Protein AF-A0AA42X9U7-F1 (afdb_monomer)

Nearest PDB structures (foldseek):
  5c6f-assembly1_B  TM=3.153E-01  e=3.288E+00  Helicobacter pylori J99
  7kal-assembly1_F  TM=3.214E-01  e=7.676E+00  Thermomyces lanuginosus

Solvent-accessible surface area (backbone atoms only — not comparable to full-atom values): 15283 Å² total; per-residue (Å²): 138,81,90,81,89,81,93,80,87,81,92,76,82,83,76,80,76,70,82,62,67,64,58,53,53,54,51,51,58,55,56,75,60,62,68,80,79,76,74,78,71,95,67,77,57,48,76,83,30,55,75,64,49,55,66,68,60,52,50,50,50,54,50,50,38,62,78,38,64,98,46,66,49,51,70,70,55,41,53,52,53,49,52,48,29,54,75,35,19,52,64,39,54,84,34,58,28,50,72,48,31,37,36,50,51,55,46,50,63,23,35,68,90,37,62,66,60,46,56,52,48,52,61,56,49,58,81,31,50,64,35,37,28,34,41,72,36,49,44,35,51,51,20,54,49,38,30,76,76,67,62,22,15,64,63,56,67,47,63,45,75,56,95,90,39,46,43,59,52,53,49,60,74,44,76,78,60,25,55,58,55,27,56,75,56,70,44,71,55,69,67,59,36,33,71,69,63,46,78,85,71,71,91,57,37,41,38,76,61,58,79,85,74,52,65,64,59,54,48,51,51,46,65,65,46,48,61,57,54,48,47,54,51,50,33,52,56,27,56,78,68,64,40,62,76,57,34,54,54,43,50,53,53,50,59,49,53,64,64,73,74,114

Sequence (262 aa):
MEDHNGVRTPCTMISLGRPFSRLASVLALLLAFAPFCMEASTFDIGLDGKSPYPEHSRDQILELQRNSDGRMLLRDELDAFKAVLVEQGWPTYRTSGPALIDAAAKLLERSGLDCEFQKYMLRVLDQQVGDDIRPAIYARLADRIHASHNSSQLYGTLQQRLDDVATVDPPVASLGSLLFFRDFYGLPSLEEDLASGGIDYEVTLSQPPATYTWPDIRTLLGELIQPDQSLRAALSAARSKGVSAKVELLKEEIAASDREGL

Secondary structure (DSSP, 8-state):
------------------THHHHHHHHHHHHTT---PPPPPS----S---SSPPHHHHHHHHHHHHHTTTSPPPHHHHHHHHHHHHHH-S--HHHH-HHHHHHHHHHHHH-TT-HHHHHHHHHHHHTTBTTTB-HHHHHHHHHHHHHHHHS-BSS---EEEETTEEEESSPBS-HHHHHHHHHHTTPPPHHHHHHTT-----S--B-PPP----HHHHHHHHHHHHHHHHHHHHHHHHHHTT-HHHHHHHHHHHHHHHHH--

Radius of gyration: 31.11 Å; Cα contacts (8 Å, |Δi|>4): 270; chains: 1; bounding box: 82×72×93 Å

Structure (mmCIF, N/CA/C/O backbone):
data_AF-A0AA42X9U7-F1
#
_entry.id   AF-A0AA42X9U7-F1
#
loop_
_atom_site.group_PDB
_atom_site.id
_atom_site.type_symbol
_atom_site.label_atom_id
_atom_site.label_alt_id
_atom_site.label_comp_id
_atom_site.label_asym_id
_atom_site.label_entity_id
_atom_site.label_seq_id
_atom_site.pdbx_PDB_ins_code
_atom_site.Cartn_x
_atom_site.Cartn_y
_atom_site.Cartn_z
_atom_site.occupancy
_atom_site.B_iso_or_equiv
_atom_site.auth_seq_id
_atom_site.auth_comp_id
_atom_site.auth_asym_id
_atom_site.auth_atom_id
_atom_site.pdbx_PDB_model_num
ATOM 1 N N . MET A 1 1 ? -61.504 51.893 -45.608 1.00 34.59 1 MET A N 1
ATOM 2 C CA . MET A 1 1 ? -62.486 50.793 -45.556 1.00 34.59 1 MET A CA 1
ATOM 3 C C . MET A 1 1 ? -61.836 49.704 -44.727 1.00 34.59 1 MET A C 1
ATOM 5 O O . MET A 1 1 ? -60.932 49.049 -45.220 1.00 34.59 1 MET A O 1
ATOM 9 N N . GLU A 1 2 ? -61.897 49.848 -43.407 1.00 34.25 2 GLU A N 1
ATOM 10 C CA . GLU A 1 2 ? -63.003 49.429 -42.515 1.00 34.25 2 GLU A CA 1
ATOM 11 C C . GLU A 1 2 ? -62.779 47.997 -42.008 1.00 34.25 2 GLU A C 1
ATOM 13 O O . GLU A 1 2 ? -62.924 47.027 -42.743 1.00 34.25 2 GLU A O 1
ATOM 18 N N . ASP A 1 3 ? -62.296 47.935 -40.764 1.00 37.16 3 ASP A N 1
ATOM 19 C CA . ASP A 1 3 ? -62.836 47.172 -39.630 1.00 37.16 3 ASP A CA 1
ATOM 20 C C . ASP A 1 3 ? -63.765 45.967 -39.892 1.00 37.16 3 ASP A C 1
ATOM 22 O O . ASP A 1 3 ? -64.842 46.116 -40.457 1.00 37.16 3 ASP A O 1
ATOM 26 N N . HIS A 1 4 ? -63.428 44.785 -39.347 1.00 34.66 4 HIS A N 1
ATOM 27 C CA . HIS A 1 4 ? -63.928 44.300 -38.040 1.00 34.66 4 HIS A CA 1
ATOM 28 C C . HIS A 1 4 ? -63.697 42.787 -37.799 1.00 34.66 4 HIS A C 1
ATOM 30 O O . HIS A 1 4 ? -63.941 41.946 -38.655 1.00 34.66 4 HIS A O 1
ATOM 36 N N . ASN A 1 5 ? -63.277 42.491 -36.561 1.00 38.41 5 ASN A N 1
ATOM 37 C CA . ASN A 1 5 ? -63.569 41.345 -35.682 1.00 38.41 5 ASN A CA 1
ATOM 38 C C . ASN A 1 5 ? -64.060 39.992 -36.241 1.00 38.41 5 ASN A C 1
ATOM 40 O O . ASN A 1 5 ? -65.141 39.875 -36.810 1.00 38.41 5 ASN A O 1
ATOM 44 N N . GLY A 1 6 ? -63.385 38.921 -35.802 1.00 32.03 6 GLY A N 1
ATOM 45 C CA . GLY A 1 6 ? -63.927 37.559 -35.819 1.00 32.03 6 GLY A CA 1
ATOM 46 C C . GLY A 1 6 ? -63.052 36.550 -35.072 1.00 32.03 6 GLY A C 1
ATOM 47 O O . GLY A 1 6 ? -62.198 35.903 -35.664 1.00 32.03 6 GLY A O 1
ATOM 48 N N . VAL A 1 7 ? -63.278 36.397 -33.765 1.00 39.12 7 VAL A N 1
ATOM 49 C CA . VAL A 1 7 ? -62.744 35.296 -32.946 1.00 39.12 7 VAL A CA 1
ATOM 50 C C . VAL A 1 7 ? -63.403 33.975 -33.358 1.00 39.12 7 VAL A C 1
ATOM 52 O O . VAL A 1 7 ? -64.630 33.896 -33.337 1.00 39.12 7 VAL A O 1
ATOM 55 N N . ARG A 1 8 ? -62.606 32.929 -33.633 1.00 32.81 8 ARG A N 1
ATOM 56 C CA . ARG A 1 8 ? -62.832 31.524 -33.215 1.00 32.81 8 ARG A CA 1
ATOM 57 C C . ARG A 1 8 ? -61.650 30.627 -33.614 1.00 32.81 8 ARG A C 1
ATOM 59 O O . ARG A 1 8 ? -61.159 30.668 -34.734 1.00 32.81 8 ARG A O 1
ATOM 66 N N . THR A 1 9 ? -61.213 29.838 -32.641 1.00 39.31 9 THR A N 1
ATOM 67 C CA . THR A 1 9 ? -60.151 28.821 -32.647 1.00 39.31 9 THR A CA 1
ATOM 68 C C . THR A 1 9 ? -60.355 27.708 -33.681 1.00 39.31 9 THR A C 1
ATOM 70 O O . THR A 1 9 ? -61.490 27.380 -34.031 1.00 39.31 9 THR A O 1
ATOM 73 N N . PRO A 1 10 ? -59.261 27.022 -34.056 1.00 36.94 10 PRO A N 1
ATOM 74 C CA . PRO A 1 10 ? -59.263 25.578 -33.832 1.00 36.94 10 PRO A CA 1
ATOM 75 C C . PRO A 1 10 ? -57.972 25.050 -33.188 1.00 36.94 10 PRO A C 1
ATOM 77 O O . PRO A 1 10 ? -56.892 25.619 -33.307 1.00 36.94 10 PRO A O 1
ATOM 80 N N . CYS A 1 11 ? -58.149 23.932 -32.485 1.00 29.78 11 CYS A N 1
ATOM 81 C CA . CYS A 1 11 ? -57.147 23.111 -31.823 1.00 29.78 11 CYS A CA 1
ATOM 82 C C . CYS A 1 11 ? -55.869 22.882 -32.639 1.00 29.78 11 CYS A C 1
ATOM 84 O O . CYS A 1 11 ? -55.921 22.344 -33.743 1.00 29.78 11 CYS A O 1
ATOM 86 N N . THR A 1 12 ? -54.722 23.089 -31.998 1.00 35.31 12 THR A N 1
ATOM 87 C CA . THR A 1 12 ? -53.492 22.364 -32.325 1.00 35.31 12 THR A CA 1
ATOM 88 C C . THR A 1 12 ? -52.991 21.677 -31.066 1.00 35.31 12 THR A C 1
ATOM 90 O O . THR A 1 12 ? -52.765 22.297 -30.029 1.00 35.31 12 THR A O 1
ATOM 93 N N . MET A 1 13 ? -52.914 20.353 -31.169 1.00 28.34 13 MET A N 1
ATOM 94 C CA . MET A 1 13 ? -52.465 19.427 -30.141 1.00 28.34 13 MET A CA 1
ATOM 95 C C . MET A 1 13 ? -51.120 19.861 -29.558 1.00 28.34 13 MET A C 1
ATOM 97 O O . MET A 1 13 ? -50.137 20.017 -30.282 1.00 28.34 13 MET A O 1
ATOM 101 N N . ILE A 1 14 ? -51.061 19.961 -28.232 1.00 34.25 14 ILE A N 1
ATOM 102 C CA . ILE A 1 14 ? -49.805 19.885 -27.492 1.00 34.25 14 ILE A CA 1
ATOM 103 C C . ILE A 1 14 ? -49.282 18.460 -27.694 1.00 34.25 14 ILE A C 1
ATOM 105 O O . ILE A 1 14 ? -49.744 17.509 -27.066 1.00 34.25 14 ILE A O 1
ATOM 109 N N . SER A 1 15 ? -48.347 18.304 -28.629 1.00 33.00 15 SER A N 1
ATOM 110 C CA . SER A 1 15 ? -47.529 17.102 -28.737 1.00 33.00 15 SER A CA 1
ATOM 111 C C . SER A 1 15 ? -46.683 17.007 -27.471 1.00 33.00 15 SER A C 1
ATOM 113 O O . SER A 1 15 ? -45.714 17.752 -27.313 1.00 33.00 15 SER A O 1
ATOM 115 N N . LEU A 1 16 ? -47.047 16.092 -26.567 1.00 36.19 16 LEU A N 1
ATOM 116 C CA . LEU A 1 16 ? -46.170 15.630 -25.495 1.00 36.19 16 LEU A CA 1
ATOM 117 C C . LEU A 1 16 ? -44.922 14.993 -26.124 1.00 36.19 16 LEU A C 1
ATOM 119 O O . LEU A 1 16 ? -44.871 13.793 -26.398 1.00 36.19 16 LEU A O 1
ATOM 123 N N . GLY A 1 17 ? -43.900 15.818 -26.353 1.00 32.06 17 GLY A N 1
ATOM 124 C CA . GLY A 1 17 ? -42.538 15.371 -26.598 1.00 32.06 17 GLY A CA 1
ATOM 125 C C . GLY A 1 17 ? -42.047 14.626 -25.364 1.00 32.06 17 GLY A C 1
ATOM 126 O O . GLY A 1 17 ? -41.737 15.227 -24.339 1.00 32.06 17 GLY A O 1
ATOM 127 N N . ARG A 1 18 ? -42.044 13.296 -25.455 1.00 41.06 18 ARG A N 1
ATOM 128 C CA . ARG A 1 18 ? -41.573 12.368 -24.426 1.00 41.06 18 ARG A CA 1
ATOM 129 C C . ARG A 1 18 ? -40.184 12.782 -23.896 1.00 41.06 18 ARG A C 1
ATOM 131 O O . ARG A 1 18 ? -39.252 12.848 -24.695 1.00 41.06 18 ARG A O 1
ATOM 138 N N . PRO A 1 19 ? -39.975 12.909 -22.571 1.00 40.91 19 PRO A N 1
ATOM 139 C CA . PRO A 1 19 ? -38.651 13.108 -21.964 1.00 40.91 19 PRO A CA 1
ATOM 140 C C . PRO A 1 19 ? -37.796 11.821 -21.934 1.00 40.91 19 PRO A C 1
ATOM 142 O O . PRO A 1 19 ? -36.825 11.720 -21.189 1.00 40.91 19 PRO A O 1
ATOM 145 N N . PHE A 1 20 ? -38.141 10.814 -22.741 1.00 42.31 20 PHE A N 1
ATOM 146 C CA . PHE A 1 20 ? -37.560 9.470 -22.670 1.00 42.31 20 PHE A CA 1
ATOM 147 C C . PHE A 1 20 ? -36.267 9.289 -23.483 1.00 42.31 20 PHE A C 1
ATOM 149 O O . PHE A 1 20 ? -35.629 8.248 -23.363 1.00 42.31 20 PHE A O 1
ATOM 156 N N . SER A 1 21 ? -35.834 10.279 -24.274 1.00 45.38 21 SER A N 1
ATOM 157 C CA . SER A 1 21 ? -34.603 10.145 -25.074 1.00 45.38 21 SER A CA 1
ATOM 158 C C . SER A 1 21 ? -33.315 10.420 -24.292 1.00 45.38 21 SER A C 1
ATOM 160 O O . SER A 1 21 ? -32.268 9.902 -24.666 1.00 45.38 21 SER A O 1
ATOM 162 N N . ARG A 1 22 ? -33.362 11.170 -23.180 1.00 41.75 22 ARG A N 1
ATOM 163 C CA . ARG A 1 22 ? -32.157 11.453 -22.374 1.00 41.75 22 ARG A CA 1
ATOM 164 C C . ARG A 1 22 ? -31.795 10.326 -21.404 1.00 41.75 22 ARG A C 1
ATOM 166 O O . ARG A 1 22 ? -30.616 10.083 -21.184 1.00 41.75 22 ARG A O 1
ATOM 173 N N . LEU A 1 23 ? -32.783 9.588 -20.893 1.00 40.53 23 LEU A N 1
ATOM 174 C CA . LEU A 1 23 ? -32.546 8.415 -20.038 1.00 40.53 23 LEU A CA 1
ATOM 175 C C . LEU A 1 23 ? -31.969 7.229 -20.824 1.00 40.53 23 LEU A C 1
ATOM 177 O O . LEU A 1 23 ? -31.096 6.532 -20.316 1.00 40.53 23 LEU A O 1
ATOM 181 N N . ALA A 1 24 ? -32.382 7.047 -22.082 1.00 39.47 24 ALA A N 1
ATOM 182 C CA . ALA A 1 24 ? -31.838 5.997 -22.942 1.00 39.47 24 ALA A CA 1
ATOM 183 C C . ALA A 1 24 ? -30.363 6.244 -23.318 1.00 39.47 24 ALA A C 1
ATOM 185 O O . ALA A 1 24 ? -29.590 5.293 -23.374 1.00 39.47 24 ALA A O 1
ATOM 186 N N . SER A 1 25 ? -29.941 7.502 -23.505 1.00 40.06 25 SER A N 1
ATOM 187 C CA . SER A 1 25 ? -28.531 7.829 -23.775 1.00 40.06 25 SER A CA 1
ATOM 188 C C . SER A 1 25 ? -27.625 7.694 -22.548 1.00 40.06 25 SER A C 1
ATOM 190 O O . SER A 1 25 ? -26.480 7.286 -22.706 1.00 40.06 25 SER A O 1
ATOM 192 N N . VAL A 1 26 ? -28.116 7.972 -21.335 1.00 43.38 26 VAL A N 1
ATOM 193 C CA . VAL A 1 26 ? -27.331 7.749 -20.103 1.00 43.38 26 VAL A CA 1
ATOM 194 C C . VAL A 1 26 ? -27.207 6.254 -19.801 1.00 43.38 26 VAL A C 1
ATOM 196 O O . VAL A 1 26 ? -26.127 5.791 -19.447 1.00 43.38 26 VAL A O 1
ATOM 199 N N . LEU A 1 27 ? -28.269 5.472 -20.026 1.00 38.72 27 LEU A N 1
ATOM 200 C CA . LEU A 1 27 ? -28.221 4.019 -19.849 1.00 38.72 27 LEU A CA 1
ATOM 201 C C . LEU A 1 27 ? -27.352 3.330 -20.918 1.00 38.72 27 LEU A C 1
ATOM 203 O O . LEU A 1 27 ? -26.651 2.377 -20.605 1.00 38.72 27 LEU A O 1
ATOM 207 N N . ALA A 1 28 ? -27.330 3.835 -22.156 1.00 42.16 28 ALA A N 1
ATOM 208 C CA . ALA A 1 28 ? -26.442 3.331 -23.207 1.00 42.16 28 ALA A CA 1
ATOM 209 C C . ALA A 1 28 ? -24.964 3.704 -22.974 1.00 42.16 28 ALA A C 1
ATOM 211 O O . ALA A 1 28 ? -24.084 2.917 -23.313 1.00 42.16 28 ALA A O 1
ATOM 212 N N . LEU A 1 29 ? -24.679 4.853 -22.346 1.00 37.84 29 LEU A N 1
ATOM 213 C CA . LEU A 1 29 ? -23.319 5.212 -21.927 1.00 37.84 29 LEU A CA 1
ATOM 214 C C . LEU A 1 29 ? -22.858 4.388 -20.709 1.00 37.84 29 LEU A C 1
ATOM 216 O O . LEU A 1 29 ? -21.692 4.019 -20.631 1.00 37.84 29 LEU A O 1
ATOM 220 N N . LEU A 1 30 ? -23.779 4.022 -19.808 1.00 37.91 30 LEU A N 1
ATOM 221 C CA . LEU A 1 30 ? -23.518 3.094 -18.697 1.00 37.91 30 LEU A CA 1
ATOM 222 C C . LEU A 1 30 ? -23.359 1.633 -19.155 1.00 37.91 30 LEU A C 1
ATOM 224 O O . LEU A 1 30 ? -22.645 0.871 -18.515 1.00 37.91 30 LEU A O 1
ATOM 228 N N . LEU A 1 31 ? -23.967 1.242 -20.279 1.00 40.28 31 LEU A N 1
ATOM 229 C CA . LEU A 1 31 ? -23.839 -0.105 -20.856 1.00 40.28 31 LEU A CA 1
ATOM 230 C C . LEU A 1 31 ? -22.632 -0.268 -21.796 1.00 40.28 31 LEU A C 1
ATOM 232 O O . LEU A 1 31 ? -22.247 -1.397 -22.087 1.00 40.28 31 LEU A O 1
ATOM 236 N N . ALA A 1 32 ? -21.989 0.825 -22.222 1.00 39.59 32 ALA A N 1
ATOM 237 C CA . ALA A 1 32 ? -20.665 0.778 -22.854 1.00 39.59 32 ALA A CA 1
ATOM 238 C C . ALA A 1 32 ? -19.528 0.543 -21.833 1.00 39.59 32 ALA A C 1
ATOM 240 O O . ALA A 1 32 ? -18.406 0.230 -22.221 1.00 39.59 32 ALA A O 1
ATOM 241 N N . PHE A 1 33 ? -19.844 0.638 -20.536 1.00 44.31 33 PHE A N 1
ATOM 242 C CA . PHE A 1 33 ? -19.020 0.221 -19.401 1.00 44.31 33 PHE A CA 1
ATOM 243 C C . PHE A 1 33 ? -19.577 -1.057 -18.761 1.00 44.31 33 PHE A C 1
ATOM 245 O O . PHE A 1 33 ? -19.586 -1.196 -17.540 1.00 44.31 33 PHE A O 1
ATOM 252 N N . ALA A 1 34 ? -20.055 -2.010 -19.569 1.00 34.72 34 ALA A N 1
ATOM 253 C CA . ALA A 1 34 ? -20.202 -3.373 -19.077 1.00 34.72 34 ALA A CA 1
ATOM 254 C C . ALA A 1 34 ? -18.806 -3.836 -18.617 1.00 34.72 34 ALA A C 1
ATOM 256 O O . ALA A 1 34 ? -17.906 -3.949 -19.456 1.00 34.72 34 ALA A O 1
ATOM 257 N N . PRO A 1 35 ? -18.575 -4.039 -17.306 1.00 42.84 35 PRO A N 1
ATOM 258 C CA . PRO A 1 35 ? -17.306 -4.565 -16.860 1.00 42.84 35 PRO A CA 1
ATOM 259 C C . PRO A 1 35 ? -17.181 -5.953 -17.472 1.00 42.84 35 PRO A C 1
ATOM 261 O O . PRO A 1 35 ? -18.161 -6.700 -17.552 1.00 42.84 35 PRO A O 1
ATOM 264 N N . PHE A 1 36 ? -15.969 -6.277 -17.913 1.00 39.28 36 PHE A N 1
ATOM 265 C CA . PHE A 1 36 ? -15.522 -7.652 -18.064 1.00 39.28 36 PHE A CA 1
ATOM 266 C C . PHE A 1 36 ? -16.183 -8.500 -16.977 1.00 39.28 36 PHE A C 1
ATOM 268 O O . PHE A 1 36 ? -15.997 -8.239 -15.785 1.00 39.28 36 PHE A O 1
ATOM 275 N N . CYS A 1 37 ? -17.032 -9.439 -17.396 1.00 34.72 37 CYS A N 1
ATOM 276 C CA . CYS A 1 37 ? -17.677 -10.365 -16.489 1.00 34.72 37 CYS A CA 1
ATOM 277 C C . CYS A 1 37 ? -16.594 -11.000 -15.617 1.00 34.72 37 CYS A C 1
ATOM 279 O O . CYS A 1 37 ? -15.632 -11.571 -16.128 1.00 34.72 37 CYS A O 1
ATOM 281 N N . MET A 1 38 ? -16.761 -10.809 -14.310 1.00 40.09 38 MET A N 1
ATOM 282 C CA . MET A 1 38 ? -15.898 -11.295 -13.248 1.00 40.09 38 MET A CA 1
ATOM 283 C C . MET A 1 38 ? -15.555 -12.772 -13.461 1.00 40.09 38 MET A C 1
ATOM 285 O O . MET A 1 38 ? -16.427 -13.633 -13.352 1.00 40.09 38 MET A O 1
ATOM 289 N N . GLU A 1 39 ? -14.276 -13.073 -13.661 1.00 34.44 39 GLU A N 1
ATOM 290 C CA . GLU A 1 39 ? -13.714 -14.246 -13.003 1.00 34.44 39 GLU A CA 1
ATOM 291 C C . GLU A 1 39 ? -13.650 -13.895 -11.513 1.00 34.44 39 GLU A C 1
ATOM 293 O O . GLU A 1 39 ? -13.031 -12.904 -11.117 1.00 34.44 39 GLU A O 1
ATOM 298 N N . ALA A 1 40 ? -14.383 -14.645 -10.690 1.00 39.38 40 ALA A N 1
ATOM 299 C CA . ALA A 1 40 ? -14.231 -14.591 -9.243 1.00 39.38 40 ALA A CA 1
ATOM 300 C C . ALA A 1 40 ? -12.742 -14.786 -8.924 1.00 39.38 40 ALA A C 1
ATOM 302 O O . ALA A 1 40 ? -12.134 -15.733 -9.423 1.00 39.38 40 ALA A O 1
ATOM 303 N N . SER A 1 41 ? -12.137 -13.861 -8.174 1.00 46.66 41 SER A N 1
ATOM 304 C CA . SER A 1 41 ? -10.691 -13.860 -7.968 1.00 46.66 41 SER A CA 1
ATOM 305 C C . SER A 1 41 ? -10.235 -15.187 -7.371 1.00 46.66 41 SER A C 1
ATOM 307 O O . SER A 1 41 ? -10.689 -15.583 -6.303 1.00 46.66 41 SER A O 1
ATOM 309 N N . THR A 1 42 ? -9.282 -15.840 -8.027 1.00 60.00 42 THR A N 1
ATOM 310 C CA . THR A 1 42 ? -8.624 -17.077 -7.573 1.00 60.00 42 THR A CA 1
ATOM 311 C C . THR A 1 42 ? -7.835 -16.900 -6.266 1.00 60.00 42 THR A C 1
ATOM 313 O O . THR A 1 42 ? -7.267 -17.857 -5.749 1.00 60.00 42 THR A O 1
ATOM 316 N N . PHE A 1 43 ? -7.775 -15.674 -5.741 1.00 62.38 43 PHE A N 1
ATOM 317 C CA . PHE A 1 43 ? -7.055 -15.285 -4.540 1.00 62.38 43 PHE A CA 1
ATOM 318 C C . PHE A 1 43 ? -8.055 -14.875 -3.448 1.00 62.38 43 PHE A C 1
ATOM 320 O O . PHE A 1 43 ? -8.904 -14.010 -3.676 1.00 62.38 43 PHE A O 1
ATOM 327 N N . ASP A 1 44 ? -7.933 -15.501 -2.278 1.00 77.00 44 ASP A N 1
ATOM 328 C CA . ASP A 1 44 ? -8.617 -15.147 -1.028 1.00 77.00 44 ASP A CA 1
ATOM 329 C C . ASP A 1 44 ? -7.546 -14.728 -0.011 1.00 77.00 44 ASP A C 1
ATOM 331 O O . ASP A 1 44 ? -7.152 -15.488 0.870 1.00 77.00 44 ASP A O 1
ATOM 335 N N . ILE A 1 45 ? -6.947 -13.558 -0.246 1.00 77.81 45 ILE A N 1
ATOM 336 C CA . ILE A 1 45 ? -5.888 -12.987 0.593 1.00 77.81 45 ILE A CA 1
ATOM 337 C C . ILE A 1 45 ? -6.470 -11.725 1.226 1.00 77.81 45 ILE A C 1
ATOM 339 O O . ILE A 1 45 ? -6.570 -10.680 0.583 1.00 77.81 45 ILE A O 1
ATOM 343 N N . GLY A 1 46 ? -6.887 -11.844 2.483 1.00 75.12 46 GLY A N 1
ATOM 344 C CA . GLY A 1 46 ? -7.442 -10.741 3.262 1.00 75.12 46 GLY A CA 1
ATOM 345 C C . GLY A 1 46 ? -6.398 -9.954 4.059 1.00 75.12 46 GLY A C 1
ATOM 346 O O . GLY A 1 46 ? -5.207 -10.276 4.089 1.00 75.12 46 GLY A O 1
ATOM 347 N N . LEU A 1 47 ? -6.887 -8.927 4.753 1.00 72.31 47 LEU A N 1
ATOM 348 C CA . LEU A 1 47 ? -6.151 -8.165 5.771 1.00 72.31 47 LEU A CA 1
ATOM 349 C C . LEU A 1 47 ? -6.243 -8.822 7.165 1.00 72.31 47 LEU A C 1
ATOM 351 O O . LEU A 1 47 ? -5.510 -8.457 8.082 1.00 72.31 47 LEU A O 1
ATOM 355 N N . ASP A 1 48 ? -7.106 -9.834 7.305 1.00 61.72 48 ASP A N 1
ATOM 356 C CA . ASP A 1 48 ? -7.481 -10.500 8.562 1.00 61.72 48 ASP A CA 1
ATOM 357 C C . ASP A 1 48 ? -6.508 -11.623 8.959 1.00 61.72 48 ASP A C 1
ATOM 359 O O . ASP A 1 48 ? -6.892 -12.688 9.451 1.00 61.72 48 ASP A O 1
ATOM 363 N N . GLY A 1 49 ? -5.222 -11.392 8.712 1.00 61.06 49 GLY A N 1
ATOM 364 C CA . GLY A 1 49 ? -4.152 -12.328 9.016 1.00 61.06 49 GLY A CA 1
ATOM 365 C C . GLY A 1 49 ? -4.068 -12.722 10.489 1.00 61.06 49 GLY A C 1
ATOM 366 O O . GLY A 1 49 ? -4.462 -11.970 11.385 1.00 61.06 49 GLY A O 1
ATOM 367 N N . LYS A 1 50 ? -3.492 -13.899 10.773 1.00 62.44 50 LYS A N 1
ATOM 368 C CA . LYS A 1 50 ? -3.215 -14.324 12.155 1.00 62.44 50 LYS A CA 1
ATOM 369 C C . LYS A 1 50 ? -2.379 -13.252 12.869 1.00 62.44 50 LYS A C 1
ATOM 371 O O . LYS A 1 50 ? -1.355 -12.798 12.362 1.00 62.44 50 LYS A O 1
ATOM 376 N N . SER A 1 51 ? -2.813 -12.867 14.070 1.00 68.25 51 SER A N 1
ATOM 377 C CA . SER A 1 51 ? -2.102 -11.927 14.941 1.00 68.25 51 SER A CA 1
ATOM 378 C C . SER A 1 51 ? -1.629 -12.651 16.208 1.00 68.25 51 SER A C 1
ATOM 380 O O . SER A 1 51 ? -2.477 -13.138 16.961 1.00 68.25 51 SER A O 1
ATOM 382 N N . PRO A 1 52 ? -0.320 -12.677 16.514 1.00 77.94 52 PRO A N 1
ATOM 383 C CA . PRO A 1 52 ? 0.782 -12.111 15.730 1.00 77.94 52 PRO A CA 1
ATOM 384 C C . PRO A 1 52 ? 1.072 -12.920 14.456 1.00 77.94 52 PRO A C 1
ATOM 386 O O . PRO A 1 52 ? 0.748 -14.107 14.380 1.00 77.94 52 PRO A O 1
ATOM 389 N N . TYR A 1 53 ? 1.717 -12.277 13.482 1.00 83.88 53 TYR A N 1
ATOM 390 C CA . TYR A 1 53 ? 2.191 -12.942 12.267 1.00 83.88 53 TYR A CA 1
ATOM 391 C C . TYR A 1 53 ? 3.200 -14.042 12.653 1.00 83.88 53 TYR A C 1
ATOM 393 O O . TYR A 1 53 ? 4.158 -13.730 13.371 1.00 83.88 53 TYR A O 1
ATOM 401 N N . PRO A 1 54 ? 3.026 -15.310 12.231 1.00 88.94 54 PRO A N 1
ATOM 402 C CA . PRO A 1 54 ? 3.912 -16.396 12.654 1.00 88.94 54 PRO A CA 1
ATOM 403 C C . PRO A 1 54 ? 5.382 -16.141 12.292 1.00 88.94 54 PRO A C 1
ATOM 405 O O . PRO A 1 54 ? 5.684 -15.731 11.170 1.00 88.94 54 PRO A O 1
ATOM 408 N N . GLU A 1 55 ? 6.303 -16.428 13.223 1.00 89.81 55 GLU A N 1
ATOM 409 C CA . GLU A 1 55 ? 7.747 -16.168 13.057 1.00 89.81 55 GLU A CA 1
ATOM 410 C C . GLU A 1 55 ? 8.311 -16.821 11.791 1.00 89.81 55 GLU A C 1
ATOM 412 O O . GLU A 1 55 ? 8.987 -16.164 11.007 1.00 89.81 55 GLU A O 1
ATOM 417 N N . HIS A 1 56 ? 7.939 -18.077 11.529 1.00 91.75 56 HIS A N 1
ATOM 418 C CA . HIS A 1 56 ? 8.382 -18.795 10.335 1.00 91.75 56 HIS A CA 1
ATOM 419 C C . HIS A 1 56 ? 7.964 -18.095 9.030 1.00 91.75 56 HIS A C 1
ATOM 421 O O . HIS A 1 56 ? 8.784 -17.916 8.134 1.00 91.75 56 HIS A O 1
ATOM 427 N N . SER A 1 57 ? 6.707 -17.649 8.935 1.00 92.69 57 SER A N 1
ATOM 428 C CA . SER A 1 57 ? 6.188 -16.944 7.756 1.00 92.69 57 SER A CA 1
ATOM 429 C C . SER A 1 57 ? 6.832 -15.566 7.583 1.00 92.69 57 SER A C 1
ATOM 431 O O . SER A 1 57 ? 7.119 -15.142 6.463 1.00 92.69 57 SER A O 1
ATOM 433 N N . ARG A 1 58 ? 7.096 -14.869 8.694 1.00 92.94 58 ARG A N 1
ATOM 434 C CA . ARG A 1 58 ? 7.834 -13.601 8.697 1.00 92.94 58 ARG A CA 1
ATOM 435 C C . ARG A 1 58 ? 9.251 -13.795 8.155 1.00 92.94 58 ARG A C 1
ATOM 437 O O . ARG A 1 58 ? 9.665 -13.048 7.270 1.00 92.94 58 ARG A O 1
ATOM 444 N N . ASP A 1 59 ? 9.977 -14.781 8.671 1.00 94.75 59 ASP A N 1
ATOM 445 C CA . ASP A 1 59 ? 11.351 -15.063 8.254 1.00 94.75 59 ASP A CA 1
ATOM 446 C C . ASP A 1 59 ? 11.408 -15.460 6.778 1.00 94.75 59 ASP A C 1
ATOM 448 O O . ASP A 1 59 ? 12.268 -14.966 6.050 1.00 94.75 59 ASP A O 1
ATOM 452 N N . GLN A 1 60 ? 10.430 -16.239 6.306 1.00 95.00 60 GLN A N 1
ATOM 453 C CA . GLN A 1 60 ? 10.307 -16.613 4.899 1.00 95.00 60 GLN A CA 1
ATOM 454 C C . GLN A 1 60 ? 10.164 -15.390 3.977 1.00 95.00 60 GLN A C 1
ATOM 456 O O . GLN A 1 60 ? 10.865 -15.306 2.970 1.00 95.00 60 GLN A O 1
ATOM 461 N N . ILE A 1 61 ? 9.309 -14.415 4.314 1.00 96.38 61 ILE A N 1
ATOM 462 C CA . ILE A 1 61 ? 9.172 -13.170 3.534 1.00 96.38 61 ILE A CA 1
ATOM 463 C C . ILE A 1 61 ? 10.483 -12.374 3.532 1.00 96.38 61 ILE A C 1
ATOM 465 O O . ILE A 1 61 ? 10.917 -11.890 2.485 1.00 96.38 61 ILE A O 1
ATOM 469 N N . LEU A 1 62 ? 11.1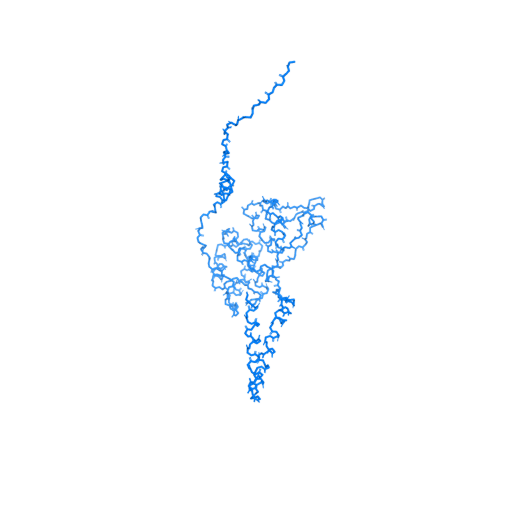21 -12.223 4.695 1.00 96.31 62 LEU A N 1
ATOM 470 C CA . LEU A 1 62 ? 12.347 -11.431 4.825 1.00 96.31 62 LEU A CA 1
ATOM 471 C C . LEU A 1 62 ? 13.527 -12.069 4.082 1.00 96.31 62 LEU A C 1
ATOM 473 O O . LEU A 1 62 ? 14.304 -11.367 3.430 1.00 96.31 62 LEU A O 1
ATOM 477 N N . GLU A 1 63 ? 13.658 -13.390 4.155 1.00 95.81 63 GLU A N 1
ATOM 478 C CA . GLU A 1 63 ? 14.662 -14.144 3.412 1.00 95.81 63 GLU A CA 1
ATOM 479 C C . GLU A 1 63 ? 14.409 -14.058 1.905 1.00 95.81 63 GLU A C 1
ATOM 481 O O . GLU A 1 63 ? 15.327 -13.743 1.143 1.00 95.81 63 GLU A O 1
ATOM 486 N N . LEU A 1 64 ? 13.158 -14.235 1.472 1.00 96.31 64 LEU A N 1
ATOM 487 C CA . LEU A 1 64 ? 12.787 -14.116 0.066 1.00 96.31 64 LEU A CA 1
ATOM 488 C C . LEU A 1 64 ? 13.100 -12.721 -0.485 1.00 96.31 64 LEU A C 1
ATOM 490 O O . LEU A 1 64 ? 13.655 -12.593 -1.578 1.00 96.31 64 LEU A O 1
ATOM 494 N N . GLN A 1 65 ? 12.799 -11.666 0.277 1.00 95.88 65 GLN A N 1
ATOM 495 C CA . GLN A 1 65 ? 13.088 -10.286 -0.117 1.00 95.88 65 GLN A CA 1
ATOM 496 C C . GLN A 1 65 ? 14.592 -10.050 -0.287 1.00 95.88 65 GLN A C 1
ATOM 498 O O . GLN A 1 65 ? 14.996 -9.391 -1.250 1.00 95.88 65 GLN A O 1
ATOM 503 N N . ARG A 1 66 ? 15.412 -10.606 0.615 1.00 95.38 66 ARG A N 1
ATOM 504 C CA . ARG A 1 66 ? 16.875 -10.502 0.573 1.00 95.38 66 ARG A CA 1
ATOM 505 C C . ARG A 1 66 ? 17.471 -11.268 -0.609 1.00 95.38 66 ARG A C 1
ATOM 507 O O . ARG A 1 66 ? 18.334 -10.741 -1.302 1.00 95.38 66 ARG A O 1
ATOM 514 N N . ASN A 1 67 ? 16.995 -12.485 -0.860 1.00 94.81 67 ASN A N 1
ATOM 515 C CA . ASN A 1 67 ? 17.531 -13.373 -1.898 1.00 94.81 67 ASN A CA 1
ATOM 516 C C . ASN A 1 67 ? 17.109 -12.965 -3.323 1.00 94.81 67 ASN A C 1
ATOM 518 O O . ASN A 1 67 ? 17.738 -13.361 -4.309 1.00 94.81 67 ASN A O 1
ATOM 522 N N . SER A 1 68 ? 16.051 -12.161 -3.437 1.00 92.75 68 SER A N 1
ATOM 523 C CA . SER A 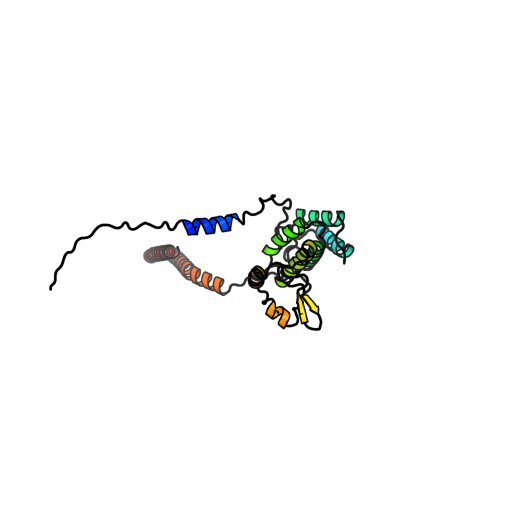1 68 ? 15.524 -11.640 -4.703 1.00 92.75 68 SER A CA 1
ATOM 524 C C . SER A 1 68 ? 15.853 -10.166 -4.951 1.00 92.75 68 SER A C 1
ATOM 526 O O . SER A 1 68 ? 15.231 -9.529 -5.803 1.00 92.75 68 SER A O 1
ATOM 528 N N . ASP A 1 69 ? 16.796 -9.584 -4.202 1.00 91.44 69 ASP A N 1
ATOM 529 C CA . ASP A 1 69 ? 17.072 -8.153 -4.298 1.00 91.44 69 ASP A CA 1
ATOM 530 C C . ASP A 1 69 ? 17.483 -7.714 -5.712 1.00 91.44 69 ASP A C 1
ATOM 532 O O . ASP A 1 69 ? 18.317 -8.337 -6.365 1.00 91.44 69 ASP A O 1
ATOM 536 N N . GLY A 1 70 ? 16.834 -6.656 -6.208 1.00 88.38 70 GLY A N 1
ATOM 537 C CA . GLY A 1 70 ? 17.103 -6.076 -7.527 1.00 88.38 70 GLY A CA 1
ATOM 538 C C . GLY A 1 70 ? 16.608 -6.870 -8.745 1.00 88.38 70 GLY A C 1
ATOM 539 O O . GLY A 1 70 ? 16.882 -6.452 -9.867 1.00 88.38 70 GLY A O 1
ATOM 540 N N . ARG A 1 71 ? 15.878 -7.980 -8.574 1.00 93.88 71 ARG A N 1
ATOM 541 C CA . ARG A 1 71 ? 15.360 -8.783 -9.697 1.00 93.88 71 ARG A CA 1
ATOM 542 C C . ARG A 1 71 ? 13.904 -9.196 -9.514 1.00 93.88 71 ARG A C 1
ATOM 544 O O . ARG A 1 71 ? 13.371 -9.168 -8.410 1.00 93.88 71 ARG A O 1
ATOM 551 N N . MET A 1 72 ? 13.270 -9.616 -10.606 1.00 94.81 72 MET A N 1
ATOM 552 C CA . MET A 1 72 ? 11.953 -10.255 -10.544 1.00 94.81 72 MET A CA 1
ATOM 553 C C . MET A 1 72 ? 12.035 -11.586 -9.785 1.00 94.81 72 MET A C 1
ATOM 555 O O . MET A 1 72 ? 13.074 -12.262 -9.797 1.00 94.81 72 MET A O 1
ATOM 559 N N . LEU A 1 73 ? 10.929 -11.958 -9.139 1.00 96.69 73 LEU A N 1
ATOM 560 C CA . LEU A 1 73 ? 10.804 -13.260 -8.490 1.00 96.69 73 LEU A CA 1
ATOM 561 C C . LEU A 1 73 ? 10.792 -14.370 -9.538 1.00 96.69 73 LEU A C 1
ATOM 563 O O . LEU A 1 73 ? 10.128 -14.258 -10.569 1.00 96.69 73 LEU A O 1
ATOM 567 N N . LEU A 1 74 ? 11.518 -15.450 -9.257 1.00 96.75 74 LEU A N 1
ATOM 568 C CA . LEU A 1 74 ? 11.393 -16.701 -9.997 1.00 96.75 74 LEU A CA 1
ATOM 569 C C . LEU A 1 74 ? 10.022 -17.328 -9.722 1.00 96.75 74 LEU A C 1
ATOM 571 O O . LEU A 1 74 ? 9.336 -16.959 -8.769 1.00 96.75 74 LEU A O 1
ATOM 575 N N . ARG A 1 75 ? 9.617 -18.302 -10.543 1.00 96.44 75 ARG A N 1
ATOM 576 C CA . ARG A 1 75 ? 8.296 -18.929 -10.405 1.00 96.44 75 ARG A CA 1
ATOM 577 C C . ARG A 1 75 ? 8.080 -19.530 -9.012 1.00 96.44 75 ARG A C 1
ATOM 579 O O . ARG A 1 75 ? 7.092 -19.197 -8.371 1.00 96.44 75 ARG A O 1
ATOM 586 N N . ASP A 1 76 ? 9.041 -20.313 -8.530 1.00 96.69 76 ASP A N 1
ATOM 587 C CA . ASP A 1 76 ? 8.961 -20.966 -7.217 1.00 96.69 76 ASP A CA 1
ATOM 588 C C . ASP A 1 76 ? 8.965 -19.949 -6.063 1.00 96.69 76 ASP A C 1
ATOM 590 O O . ASP A 1 76 ? 8.276 -20.125 -5.063 1.00 96.69 76 ASP A O 1
ATOM 594 N N . GLU A 1 77 ? 9.704 -18.847 -6.219 1.00 97.38 77 GLU A N 1
ATOM 595 C CA . GLU A 1 77 ? 9.751 -17.741 -5.255 1.00 97.38 77 GLU A CA 1
ATOM 596 C C . GLU A 1 77 ? 8.415 -16.994 -5.186 1.00 97.38 77 GLU A C 1
ATOM 598 O O . GLU A 1 77 ? 7.931 -16.669 -4.103 1.00 97.38 77 GLU A O 1
ATOM 603 N N . LEU A 1 78 ? 7.802 -16.744 -6.344 1.00 97.19 78 LEU A N 1
ATOM 604 C CA . LEU A 1 78 ? 6.487 -16.124 -6.444 1.00 97.19 78 LEU A CA 1
ATOM 605 C C . LEU A 1 78 ? 5.400 -17.024 -5.849 1.00 97.19 78 LEU A C 1
ATOM 607 O O . LEU A 1 78 ? 4.544 -16.543 -5.108 1.00 97.19 78 LEU A O 1
ATOM 611 N N . ASP A 1 79 ? 5.435 -18.320 -6.149 1.00 96.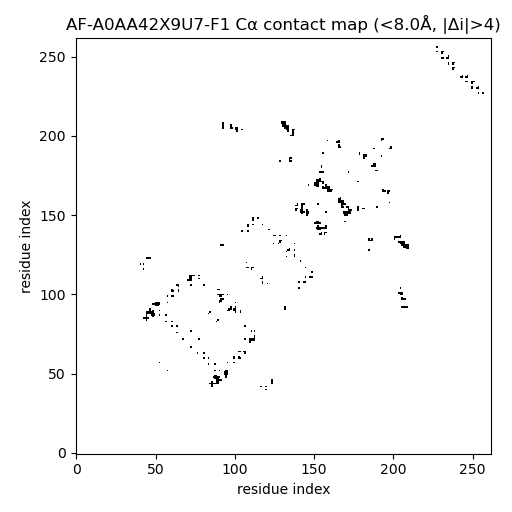06 79 ASP A N 1
ATOM 612 C CA . ASP A 1 79 ? 4.467 -19.278 -5.618 1.00 96.06 79 ASP A CA 1
ATOM 613 C C . ASP A 1 79 ? 4.631 -19.431 -4.092 1.00 96.06 79 ASP A C 1
ATOM 615 O O . ASP A 1 79 ? 3.634 -19.443 -3.367 1.00 96.06 79 ASP A O 1
ATOM 619 N N . ALA A 1 80 ? 5.868 -19.411 -3.577 1.00 96.12 80 ALA A N 1
ATOM 620 C CA . ALA A 1 80 ? 6.142 -19.354 -2.141 1.00 96.12 80 ALA A CA 1
ATOM 621 C C . ALA A 1 80 ? 5.611 -18.065 -1.489 1.00 96.12 80 ALA A C 1
ATOM 623 O O . ALA A 1 80 ? 4.983 -18.129 -0.432 1.00 96.12 80 ALA A O 1
ATOM 624 N N . PHE A 1 81 ? 5.813 -16.901 -2.116 1.00 97.25 81 PHE A N 1
ATOM 625 C CA . PHE A 1 81 ? 5.285 -15.631 -1.609 1.00 97.25 81 PHE A CA 1
ATOM 626 C C . PHE A 1 81 ? 3.754 -15.642 -1.526 1.00 97.25 81 PHE A C 1
ATOM 628 O O . PHE A 1 81 ? 3.185 -15.292 -0.492 1.00 97.25 81 PHE A O 1
ATOM 635 N N . LYS A 1 82 ? 3.082 -16.106 -2.586 1.00 95.75 82 LYS A N 1
ATOM 636 C CA . LYS A 1 82 ? 1.619 -16.244 -2.611 1.00 95.75 82 LYS A CA 1
ATOM 637 C C . LYS A 1 82 ? 1.118 -17.196 -1.536 1.00 95.75 82 LYS A C 1
ATOM 6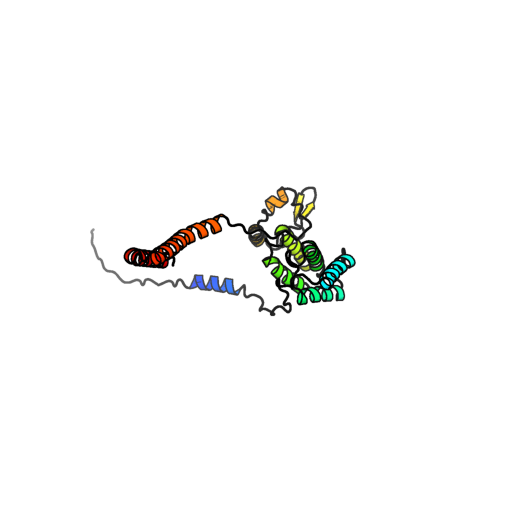39 O O . LYS A 1 82 ? 0.134 -16.878 -0.882 1.00 95.75 82 LYS A O 1
ATOM 644 N N . ALA A 1 83 ? 1.785 -18.334 -1.339 1.00 93.44 83 ALA A N 1
ATOM 645 C CA . ALA A 1 83 ? 1.391 -19.308 -0.326 1.00 93.44 83 ALA A CA 1
ATOM 646 C C . ALA A 1 83 ? 1.389 -18.696 1.083 1.00 93.44 83 ALA A C 1
ATOM 648 O O . ALA A 1 83 ? 0.429 -18.886 1.829 1.00 93.44 83 ALA A O 1
ATOM 649 N N . VAL A 1 84 ? 2.411 -17.896 1.416 1.00 93.75 84 VAL A N 1
ATOM 650 C CA . VAL A 1 84 ? 2.458 -17.179 2.699 1.00 93.75 84 VAL A CA 1
ATOM 651 C C . VAL A 1 84 ? 1.289 -16.203 2.829 1.00 93.75 84 VAL A C 1
ATOM 653 O O . VAL A 1 84 ? 0.628 -16.181 3.865 1.00 93.75 84 VAL A O 1
ATOM 656 N N . LEU A 1 85 ? 0.997 -15.426 1.784 1.00 93.50 85 LEU A N 1
ATOM 657 C CA . LEU A 1 85 ? -0.104 -14.462 1.813 1.00 93.50 85 LEU A CA 1
ATOM 658 C C . LEU A 1 85 ? -1.483 -15.129 1.879 1.00 93.50 85 LEU A C 1
ATOM 660 O O . LEU A 1 85 ? -2.361 -14.622 2.565 1.00 93.50 85 LEU A O 1
ATOM 664 N N . VAL A 1 86 ? -1.685 -16.268 1.217 1.00 90.94 86 VAL A N 1
ATOM 665 C CA . VAL A 1 86 ? -2.941 -17.033 1.311 1.00 90.94 86 VAL A CA 1
ATOM 666 C C . VAL A 1 86 ? -3.159 -17.557 2.728 1.00 90.94 86 VAL A C 1
ATOM 668 O O . VAL A 1 86 ? -4.282 -17.554 3.218 1.00 90.94 86 VAL A O 1
ATOM 671 N N . GLU A 1 87 ? -2.100 -17.992 3.413 1.00 88.88 87 GLU A N 1
ATOM 672 C CA . GLU A 1 87 ? -2.242 -18.528 4.768 1.00 88.88 87 GLU A CA 1
ATOM 673 C C . GLU A 1 87 ? -2.350 -17.435 5.843 1.00 88.88 87 GLU A C 1
ATOM 675 O O . GLU A 1 87 ? -3.066 -17.605 6.833 1.00 88.88 87 GLU A O 1
ATOM 680 N N . GLN A 1 88 ? -1.605 -16.338 5.683 1.00 89.81 88 GLN A N 1
ATOM 681 C CA . GLN A 1 88 ? -1.416 -15.332 6.732 1.00 89.81 88 GLN A CA 1
ATOM 682 C C . GLN A 1 88 ? -2.019 -13.968 6.411 1.00 89.81 88 GLN A C 1
ATOM 684 O O . GLN A 1 88 ? -1.974 -13.096 7.271 1.00 89.81 88 GLN A O 1
ATOM 689 N N . GLY A 1 89 ? -2.546 -13.750 5.209 1.00 91.31 89 GLY A N 1
ATOM 690 C CA . GLY A 1 89 ? -2.966 -12.431 4.752 1.00 91.31 89 GLY A CA 1
ATOM 691 C C . GLY A 1 89 ? -1.801 -11.464 4.519 1.00 91.31 89 GLY A C 1
ATOM 692 O O . GLY A 1 89 ? -0.615 -11.794 4.672 1.00 91.31 89 GLY A O 1
ATOM 693 N N . TRP A 1 90 ? -2.151 -10.238 4.131 1.00 92.88 90 TRP A N 1
ATOM 694 C CA . TRP A 1 90 ? -1.176 -9.160 3.989 1.00 92.88 90 TRP A CA 1
ATOM 695 C C . TRP A 1 90 ? -0.666 -8.683 5.363 1.00 92.88 90 TRP A C 1
ATOM 697 O 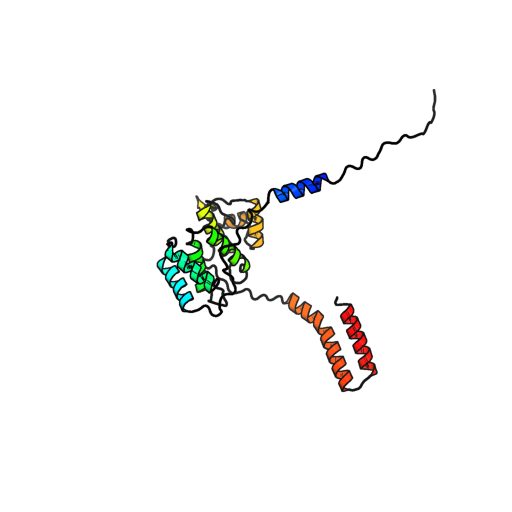O . TRP A 1 90 ? -1.467 -8.513 6.285 1.00 92.88 90 TRP A O 1
ATOM 707 N N . PRO A 1 91 ? 0.648 -8.438 5.532 1.00 92.88 91 PRO A N 1
ATOM 708 C CA . PRO A 1 91 ? 1.181 -7.883 6.771 1.00 92.88 91 PRO A CA 1
ATOM 709 C C . PRO A 1 91 ? 0.612 -6.491 7.079 1.00 92.88 91 PRO A C 1
ATOM 711 O O . PRO A 1 91 ? 0.630 -5.601 6.236 1.00 92.88 91 PRO A O 1
ATOM 714 N N . THR A 1 92 ? 0.186 -6.280 8.322 1.00 90.44 92 THR A N 1
ATOM 715 C CA . THR A 1 92 ? -0.263 -4.984 8.859 1.00 90.44 92 THR A CA 1
ATOM 716 C C . THR A 1 92 ? 0.699 -4.489 9.937 1.00 90.44 92 THR A C 1
ATOM 718 O O . THR A 1 92 ? 1.559 -5.234 10.443 1.00 90.44 92 THR A O 1
ATOM 721 N N . TYR A 1 93 ? 0.550 -3.226 10.335 1.00 88.56 93 TYR A N 1
ATOM 722 C CA . TYR A 1 93 ? 1.347 -2.634 11.403 1.00 88.56 93 TYR A CA 1
ATOM 723 C C . TYR A 1 93 ? 1.114 -3.391 12.714 1.00 88.56 93 TYR A C 1
ATOM 725 O O . TYR A 1 93 ? 2.059 -3.675 13.451 1.00 88.56 93 TYR A O 1
ATOM 733 N N . ARG A 1 94 ? -0.138 -3.798 12.968 1.00 84.75 94 ARG A N 1
ATOM 734 C CA . ARG A 1 94 ? -0.544 -4.538 14.170 1.00 84.75 94 ARG A CA 1
ATOM 735 C C . ARG A 1 94 ? -0.071 -5.993 14.180 1.00 84.75 94 ARG A C 1
ATOM 737 O O . ARG A 1 94 ? 0.299 -6.483 15.245 1.00 84.75 94 ARG A O 1
ATOM 744 N N . THR A 1 95 ? -0.097 -6.694 13.045 1.00 86.31 95 THR A N 1
ATOM 745 C CA . THR A 1 95 ? 0.246 -8.130 13.000 1.00 86.31 95 THR A CA 1
ATOM 746 C C . THR A 1 95 ? 1.749 -8.377 13.002 1.00 86.31 95 THR A C 1
ATOM 748 O O . THR A 1 95 ? 2.211 -9.351 13.596 1.00 86.31 95 THR A O 1
ATOM 751 N N . SER A 1 96 ? 2.508 -7.526 12.310 1.00 87.50 96 SER A N 1
ATOM 752 C CA . SER A 1 96 ? 3.893 -7.826 11.911 1.00 87.50 96 SER A CA 1
ATOM 753 C C . SER A 1 96 ? 4.861 -6.643 11.960 1.00 87.50 96 SER A C 1
ATOM 755 O O . SER A 1 96 ? 6.079 -6.849 11.906 1.00 87.50 96 SER A O 1
ATOM 757 N N . GLY A 1 97 ? 4.340 -5.421 12.081 1.00 90.50 97 GLY A N 1
ATOM 758 C CA . GLY A 1 97 ? 5.124 -4.192 12.094 1.00 90.50 97 GLY A CA 1
ATOM 759 C C . GLY A 1 97 ? 5.598 -3.730 10.706 1.00 90.50 97 GLY A C 1
ATOM 760 O O . GLY A 1 97 ? 5.500 -4.469 9.723 1.00 90.50 97 GLY A O 1
ATOM 761 N N . PRO A 1 98 ? 6.158 -2.508 10.628 1.00 93.19 98 PRO A N 1
ATOM 762 C CA . PRO A 1 98 ? 6.434 -1.809 9.368 1.00 93.19 98 PRO A CA 1
ATOM 763 C C . PRO A 1 98 ? 7.419 -2.550 8.455 1.00 93.19 98 PRO A C 1
ATOM 765 O O . PRO A 1 98 ? 7.210 -2.639 7.248 1.00 93.19 98 PRO A O 1
ATOM 768 N N . ALA A 1 99 ? 8.444 -3.183 9.035 1.00 93.88 99 ALA A N 1
ATOM 769 C CA . ALA A 1 99 ? 9.477 -3.880 8.270 1.00 93.88 99 ALA A CA 1
ATOM 770 C C . ALA A 1 99 ? 8.924 -5.005 7.377 1.00 93.88 99 ALA A C 1
ATOM 772 O O . ALA A 1 99 ? 9.454 -5.230 6.289 1.00 93.88 99 ALA A O 1
ATOM 773 N N . LEU A 1 100 ? 7.875 -5.713 7.820 1.00 94.88 100 LEU A N 1
ATOM 774 C CA . LEU A 1 100 ? 7.294 -6.794 7.022 1.00 94.88 100 LEU A CA 1
ATOM 775 C C . LEU A 1 100 ? 6.406 -6.254 5.896 1.00 94.88 100 LEU A C 1
ATOM 777 O O . LEU A 1 100 ? 6.428 -6.812 4.803 1.00 94.88 100 LEU A O 1
ATOM 781 N N . ILE A 1 101 ? 5.695 -5.147 6.137 1.00 95.19 101 ILE A N 1
ATOM 782 C CA . ILE A 1 101 ? 4.915 -4.432 5.115 1.00 95.19 101 ILE A CA 1
ATOM 783 C C . ILE A 1 101 ? 5.837 -3.991 3.979 1.00 95.19 101 ILE A C 1
ATOM 785 O O . ILE A 1 101 ? 5.576 -4.279 2.814 1.00 95.19 101 ILE A O 1
ATOM 789 N N . ASP A 1 102 ? 6.957 -3.350 4.318 1.00 96.00 102 ASP A N 1
ATOM 790 C CA . ASP A 1 102 ? 7.911 -2.848 3.328 1.00 96.00 102 ASP A CA 1
ATOM 791 C C . ASP A 1 102 ? 8.604 -3.984 2.560 1.00 96.00 102 ASP A C 1
ATOM 793 O O . ASP A 1 102 ? 8.856 -3.874 1.357 1.00 96.00 102 ASP A O 1
ATOM 797 N N . ALA A 1 103 ? 8.898 -5.102 3.232 1.00 96.06 103 ALA A N 1
ATOM 798 C CA . ALA A 1 103 ? 9.448 -6.284 2.577 1.00 96.06 103 ALA A CA 1
ATOM 799 C C . ALA A 1 103 ? 8.442 -6.913 1.599 1.00 96.06 103 ALA A C 1
ATOM 801 O O . ALA A 1 103 ? 8.795 -7.188 0.449 1.00 96.06 103 ALA A O 1
ATOM 802 N N . ALA A 1 104 ? 7.186 -7.079 2.023 1.00 96.56 104 ALA A N 1
ATOM 803 C CA . ALA A 1 104 ? 6.112 -7.597 1.181 1.00 96.56 104 ALA A CA 1
ATOM 804 C C . ALA A 1 104 ? 5.807 -6.668 -0.003 1.00 96.56 104 ALA A C 1
ATOM 806 O O . ALA A 1 104 ? 5.593 -7.156 -1.110 1.00 96.56 104 ALA A O 1
ATOM 807 N N . ALA A 1 105 ? 5.874 -5.346 0.176 1.00 96.25 105 ALA A N 1
ATOM 808 C CA . ALA A 1 105 ? 5.717 -4.370 -0.905 1.00 96.25 105 ALA A CA 1
ATOM 809 C C . ALA A 1 105 ? 6.768 -4.550 -2.009 1.00 96.25 105 ALA A C 1
ATOM 811 O O . ALA A 1 105 ? 6.436 -4.583 -3.193 1.00 96.25 105 ALA A O 1
ATOM 812 N N . LYS A 1 106 ? 8.039 -4.737 -1.627 1.00 96.19 106 LYS A N 1
ATOM 813 C CA . LYS A 1 106 ? 9.131 -4.995 -2.580 1.00 96.19 106 LYS A CA 1
ATOM 814 C C . LYS A 1 106 ? 8.946 -6.318 -3.320 1.00 96.19 106 LYS A C 1
ATOM 816 O O . LYS A 1 106 ? 9.207 -6.388 -4.518 1.00 96.19 106 LYS A O 1
ATOM 821 N N . LEU A 1 107 ? 8.504 -7.366 -2.626 1.00 97.62 107 LEU A N 1
ATOM 822 C CA . LEU A 1 107 ? 8.189 -8.653 -3.253 1.00 97.62 107 LEU A CA 1
ATOM 823 C C . LEU A 1 107 ? 7.006 -8.534 -4.218 1.00 97.62 107 LEU A C 1
ATOM 825 O O . LEU A 1 107 ? 7.059 -9.074 -5.323 1.00 97.62 107 LEU A O 1
ATOM 829 N N . LEU A 1 108 ? 5.974 -7.777 -3.840 1.00 97.50 108 LEU A N 1
ATOM 830 C CA . LEU A 1 108 ? 4.828 -7.492 -4.691 1.00 97.50 108 LEU A CA 1
ATOM 831 C C . LEU A 1 108 ? 5.250 -6.750 -5.964 1.00 97.50 108 LEU A C 1
ATOM 833 O O . LEU A 1 108 ? 4.876 -7.177 -7.053 1.00 97.50 108 LEU A O 1
ATOM 837 N N . GLU A 1 109 ? 6.086 -5.714 -5.862 1.00 96.19 109 GLU A N 1
ATOM 838 C CA . GLU A 1 109 ? 6.655 -5.014 -7.027 1.00 96.19 109 GLU A CA 1
ATOM 839 C C . GLU A 1 109 ? 7.387 -5.991 -7.970 1.00 96.19 109 GLU A C 1
ATOM 841 O O . GLU A 1 109 ? 7.221 -5.945 -9.188 1.00 96.19 109 GLU A O 1
ATOM 846 N N . ARG A 1 110 ? 8.136 -6.947 -7.405 1.00 96.12 110 ARG A N 1
ATOM 847 C CA . ARG A 1 110 ? 8.924 -7.953 -8.143 1.00 96.12 110 ARG A CA 1
ATOM 848 C C . ARG A 1 110 ? 8.115 -9.142 -8.659 1.00 96.12 110 ARG A C 1
ATOM 850 O O . ARG A 1 110 ? 8.660 -9.976 -9.384 1.00 96.12 110 ARG A O 1
ATOM 857 N N . SER A 1 111 ? 6.829 -9.224 -8.331 1.00 97.06 111 SER A N 1
ATOM 858 C CA . SER A 1 111 ? 5.927 -10.316 -8.721 1.00 97.06 111 SER A CA 1
ATOM 859 C C . SER A 1 111 ? 5.415 -10.207 -10.166 1.00 97.06 111 SER A C 1
ATOM 861 O O . SER A 1 111 ? 4.374 -10.768 -10.496 1.00 97.06 111 SER A O 1
ATOM 863 N N . GLY A 1 112 ? 6.134 -9.513 -11.056 1.00 93.69 112 GLY A N 1
ATOM 864 C CA . GLY A 1 112 ? 5.666 -9.198 -12.412 1.00 93.69 112 GLY A CA 1
ATOM 865 C C . GLY A 1 112 ? 5.480 -10.396 -13.351 1.00 93.69 112 GLY A C 1
ATOM 866 O O . GLY A 1 112 ? 4.950 -10.222 -14.441 1.00 93.69 112 GLY A O 1
ATOM 867 N N . LEU A 1 113 ? 5.850 -11.617 -12.945 1.00 94.69 113 LEU A N 1
ATOM 868 C CA . LEU A 1 113 ? 5.445 -12.837 -13.660 1.00 94.69 113 LEU A CA 1
ATOM 869 C C . LEU A 1 113 ? 3.932 -13.117 -13.558 1.00 94.69 113 LEU A C 1
ATOM 871 O O . LEU A 1 113 ? 3.426 -13.946 -14.312 1.00 94.69 113 LEU A O 1
ATOM 875 N N . ASP A 1 114 ? 3.215 -12.466 -12.636 1.00 95.62 114 ASP A N 1
ATOM 876 C CA . ASP A 1 114 ? 1.764 -12.586 -12.476 1.00 95.62 114 ASP A CA 1
ATOM 877 C C . ASP A 1 114 ? 1.109 -11.206 -12.289 1.00 95.62 114 ASP A C 1
ATOM 879 O O . ASP A 1 114 ? 0.989 -10.674 -11.182 1.00 95.62 114 ASP A O 1
ATOM 883 N N . CYS A 1 115 ? 0.683 -10.629 -13.414 1.00 94.44 115 CYS A N 1
ATOM 884 C CA . CYS A 1 115 ? 0.017 -9.329 -13.469 1.00 94.44 115 CYS A CA 1
ATOM 885 C C . CYS A 1 115 ? -1.313 -9.316 -12.696 1.00 94.44 115 CYS A C 1
ATOM 887 O O . CYS A 1 115 ? -1.636 -8.330 -12.032 1.00 94.44 115 CYS A O 1
ATOM 889 N N . GLU A 1 116 ? -2.087 -10.403 -12.756 1.00 94.38 116 GLU A N 1
ATOM 890 C CA . GLU A 1 116 ? -3.404 -10.467 -12.115 1.00 94.38 116 GLU A CA 1
ATOM 891 C C . GLU A 1 116 ? -3.279 -10.552 -10.595 1.00 94.38 116 GLU A C 1
ATOM 893 O O . GLU A 1 116 ? -4.005 -9.859 -9.881 1.00 94.38 116 GLU A O 1
ATOM 898 N N . PHE A 1 117 ? -2.290 -11.294 -10.092 1.00 95.88 117 PHE A N 1
ATOM 899 C CA . PHE A 1 117 ? -1.931 -11.266 -8.677 1.00 95.88 117 PHE A CA 1
ATOM 900 C C . PHE A 1 117 ? -1.534 -9.856 -8.217 1.00 95.88 117 PHE A C 1
ATOM 902 O O . PHE A 1 117 ? -2.028 -9.381 -7.195 1.00 95.88 117 PHE A O 1
ATOM 909 N N . GLN A 1 118 ? -0.694 -9.148 -8.980 1.00 96.19 118 GLN A N 1
ATOM 910 C CA . GLN A 1 118 ? -0.295 -7.785 -8.619 1.00 96.19 118 GLN A CA 1
ATOM 911 C C . GLN A 1 118 ? -1.485 -6.815 -8.579 1.00 96.19 118 GLN A C 1
ATOM 913 O O . GLN A 1 118 ? -1.621 -6.050 -7.624 1.00 96.19 118 GLN A O 1
ATOM 918 N N . LYS A 1 119 ? -2.380 -6.874 -9.574 1.00 94.12 119 LYS A N 1
ATOM 919 C CA . LYS A 1 119 ? -3.617 -6.073 -9.599 1.00 94.12 119 LYS A CA 1
ATOM 920 C C . LYS A 1 119 ? -4.536 -6.402 -8.429 1.00 94.12 119 LYS A C 1
ATOM 922 O O . LYS A 1 119 ? -5.108 -5.493 -7.833 1.00 94.12 119 LYS A O 1
ATOM 927 N N . TYR A 1 120 ? -4.693 -7.686 -8.116 1.00 94.56 120 TYR A N 1
ATOM 928 C CA . TYR A 1 120 ? -5.491 -8.131 -6.983 1.00 94.56 120 TYR A CA 1
ATOM 929 C C . TYR A 1 120 ? -4.939 -7.554 -5.678 1.00 94.56 120 TYR A C 1
ATOM 931 O O . TYR A 1 120 ? -5.679 -6.925 -4.926 1.00 94.56 120 TYR A O 1
ATOM 939 N N . MET A 1 121 ? -3.631 -7.676 -5.449 1.00 95.69 121 MET A N 1
ATOM 940 C CA . MET A 1 121 ? -3.013 -7.163 -4.231 1.00 95.69 121 MET A CA 1
ATOM 941 C C . MET A 1 121 ? -3.114 -5.645 -4.125 1.00 95.69 121 MET A C 1
ATOM 943 O O . MET A 1 121 ? -3.426 -5.160 -3.047 1.00 95.69 121 MET A O 1
ATOM 947 N N . LEU A 1 122 ? -2.956 -4.887 -5.216 1.00 94.81 122 LEU A N 1
ATOM 948 C CA . LEU A 1 122 ? -3.187 -3.436 -5.182 1.00 94.81 122 LEU A CA 1
ATOM 949 C C . LEU A 1 122 ? -4.596 -3.084 -4.670 1.00 94.81 122 LEU A C 1
ATOM 951 O O . LEU A 1 122 ? -4.726 -2.161 -3.875 1.00 94.81 122 LEU A O 1
ATOM 955 N N . ARG A 1 123 ? -5.633 -3.857 -5.027 1.00 91.94 123 ARG A N 1
ATOM 956 C CA . ARG A 1 123 ? -7.000 -3.663 -4.496 1.00 91.94 123 ARG A CA 1
ATOM 957 C C . ARG A 1 123 ? -7.127 -4.000 -3.009 1.00 91.94 123 ARG A C 1
ATOM 959 O O . ARG A 1 123 ? -7.955 -3.408 -2.325 1.00 91.94 123 ARG A O 1
ATOM 966 N N . VAL A 1 124 ? -6.348 -4.962 -2.515 1.00 91.44 124 VAL A N 1
ATOM 967 C CA . VAL A 1 124 ? -6.285 -5.277 -1.078 1.00 91.44 124 VAL A CA 1
ATOM 968 C C . VAL A 1 124 ? -5.593 -4.140 -0.323 1.00 91.44 124 VAL A C 1
ATOM 970 O O . VAL A 1 124 ? -6.097 -3.690 0.701 1.00 91.44 124 VAL A O 1
ATOM 973 N N . LEU A 1 125 ? -4.476 -3.633 -0.854 1.00 93.12 125 LEU A N 1
ATOM 974 C CA . LEU A 1 125 ? -3.715 -2.532 -0.255 1.00 93.12 125 LEU A CA 1
ATOM 975 C C . LEU A 1 125 ? -4.489 -1.217 -0.230 1.00 93.12 125 LEU A C 1
ATOM 977 O O . LEU A 1 125 ? -4.348 -0.463 0.727 1.00 93.12 125 LEU A O 1
ATOM 981 N N . ASP A 1 126 ? -5.316 -0.956 -1.243 1.00 91.06 126 ASP A N 1
ATOM 982 C CA . ASP A 1 126 ? -6.147 0.248 -1.328 1.00 91.06 126 ASP A CA 1
ATOM 983 C C . ASP A 1 126 ? -6.974 0.488 -0.051 1.00 91.06 126 ASP A C 1
ATOM 985 O O . ASP A 1 126 ? -7.073 1.606 0.445 1.00 91.06 126 ASP A O 1
ATOM 989 N N . GLN A 1 127 ? -7.469 -0.590 0.563 1.00 88.50 127 GLN A N 1
ATOM 990 C CA . GLN A 1 127 ? -8.267 -0.545 1.794 1.00 88.50 127 GLN A CA 1
ATOM 991 C C . GLN A 1 127 ? -7.471 -0.135 3.040 1.00 88.50 127 GLN A C 1
ATOM 993 O O . GLN A 1 127 ? -8.059 0.051 4.100 1.00 88.50 127 GLN A O 1
ATOM 998 N N . GLN A 1 128 ? -6.142 -0.068 2.955 1.00 89.38 128 GLN A N 1
ATOM 999 C CA . GLN A 1 128 ? -5.247 0.302 4.056 1.00 89.38 128 GLN A CA 1
ATOM 1000 C C . GLN A 1 128 ? -4.516 1.620 3.795 1.00 89.38 128 GLN A C 1
ATOM 1002 O O . GLN A 1 128 ? -3.690 2.042 4.611 1.00 89.38 128 GLN A O 1
ATOM 1007 N N . VAL A 1 129 ? -4.793 2.277 2.665 1.00 91.00 129 VAL A N 1
ATOM 1008 C CA . VAL A 1 129 ? -4.211 3.577 2.346 1.00 91.00 129 VAL A CA 1
ATOM 1009 C C . VAL A 1 129 ? -4.735 4.624 3.327 1.00 91.00 129 VAL A C 1
ATOM 1011 O O . VAL A 1 129 ? -5.938 4.805 3.477 1.00 91.00 129 VAL A O 1
ATOM 1014 N N . GLY A 1 130 ? -3.823 5.323 4.003 1.00 86.88 130 GLY A N 1
ATOM 1015 C CA . GLY A 1 130 ? -4.158 6.277 5.064 1.00 86.88 130 GLY A CA 1
ATOM 1016 C C . GLY A 1 130 ? -4.144 5.674 6.472 1.00 86.88 130 GLY A C 1
ATOM 1017 O O . GLY A 1 130 ? -3.911 6.419 7.422 1.00 86.88 130 GLY A O 1
ATOM 1018 N N . ASP A 1 131 ? -4.254 4.349 6.596 1.00 87.38 131 ASP A N 1
ATOM 1019 C CA . ASP A 1 131 ? -4.064 3.620 7.851 1.00 87.38 131 ASP A CA 1
ATOM 1020 C C . ASP A 1 131 ? -2.621 3.120 7.946 1.00 87.38 131 ASP A C 1
ATOM 1022 O O . ASP A 1 131 ? -1.753 3.865 8.394 1.00 87.38 131 ASP A O 1
ATOM 1026 N N . ASP A 1 132 ? -2.341 1.911 7.460 1.00 90.12 132 ASP A N 1
ATOM 1027 C CA . ASP A 1 132 ? -1.014 1.284 7.510 1.00 90.12 132 ASP A CA 1
ATOM 1028 C C . ASP A 1 132 ? -0.142 1.603 6.286 1.00 90.12 132 ASP A C 1
ATOM 1030 O O . ASP A 1 132 ? 1.073 1.377 6.306 1.00 90.12 132 ASP A O 1
ATOM 1034 N N . ILE A 1 133 ? -0.748 2.119 5.211 1.00 92.88 133 ILE A N 1
ATOM 1035 C CA . ILE A 1 133 ? -0.089 2.354 3.924 1.00 92.88 133 ILE A CA 1
ATOM 1036 C C . ILE A 1 133 ? -0.071 3.841 3.583 1.00 92.88 133 ILE A C 1
ATOM 1038 O O . ILE A 1 133 ? -1.106 4.507 3.539 1.00 92.88 133 ILE A O 1
ATOM 1042 N N . ARG A 1 134 ? 1.120 4.362 3.273 1.00 92.88 134 ARG A N 1
ATOM 1043 C CA . ARG A 1 134 ? 1.297 5.759 2.877 1.00 92.88 134 ARG A CA 1
ATOM 1044 C C . ARG A 1 134 ? 0.727 6.001 1.468 1.00 92.88 134 ARG A C 1
ATOM 1046 O O . ARG A 1 134 ? 1.205 5.366 0.522 1.00 92.88 134 ARG A O 1
ATOM 1053 N N . PRO A 1 135 ? -0.203 6.962 1.276 1.00 92.62 135 PRO A N 1
ATOM 1054 C CA . PRO A 1 135 ? -0.869 7.175 -0.016 1.00 92.62 135 PRO A CA 1
ATOM 1055 C C . PRO A 1 135 ? 0.086 7.438 -1.187 1.00 92.62 135 PRO A C 1
ATOM 1057 O O . PRO A 1 135 ? -0.017 6.805 -2.236 1.00 92.62 135 PRO A O 1
ATOM 1060 N N . ALA A 1 136 ? 1.083 8.304 -0.990 1.00 91.81 136 ALA A N 1
ATOM 1061 C CA . ALA A 1 136 ? 2.072 8.636 -2.018 1.00 91.81 136 ALA A CA 1
ATOM 1062 C C . ALA A 1 136 ? 2.910 7.427 -2.467 1.00 91.81 136 ALA A C 1
ATOM 1064 O O . ALA A 1 136 ? 3.276 7.317 -3.637 1.00 91.81 136 ALA A O 1
ATOM 1065 N N . ILE A 1 137 ? 3.193 6.498 -1.552 1.00 94.69 137 ILE A N 1
ATOM 1066 C CA . ILE A 1 137 ? 4.033 5.332 -1.845 1.00 94.69 137 ILE A CA 1
ATOM 1067 C C . ILE A 1 137 ? 3.202 4.203 -2.444 1.00 94.69 137 ILE A C 1
ATOM 1069 O O . ILE A 1 137 ? 3.684 3.509 -3.336 1.00 94.69 137 ILE A O 1
ATOM 1073 N N . TYR A 1 138 ? 1.933 4.079 -2.048 1.00 95.56 138 TYR A N 1
ATOM 1074 C CA . TYR A 1 138 ? 0.966 3.236 -2.747 1.00 95.56 138 TYR A CA 1
ATOM 1075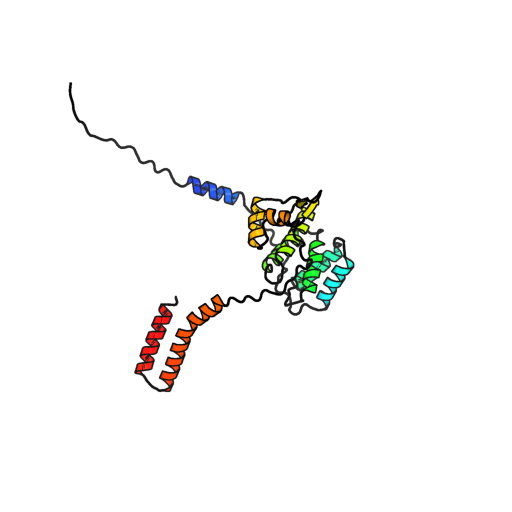 C C . TYR A 1 138 ? 0.801 3.659 -4.211 1.00 95.56 138 TYR A C 1
ATOM 1077 O O . TYR A 1 138 ? 0.949 2.824 -5.103 1.00 95.56 138 TYR A O 1
ATOM 1085 N N . ALA A 1 139 ? 0.581 4.952 -4.470 1.00 94.50 139 ALA A N 1
ATOM 1086 C CA . ALA A 1 139 ? 0.467 5.486 -5.827 1.00 94.50 139 ALA A CA 1
ATOM 1087 C C . ALA A 1 139 ? 1.723 5.180 -6.661 1.00 94.50 139 ALA A C 1
ATOM 1089 O O . ALA A 1 139 ? 1.626 4.735 -7.806 1.00 94.50 139 ALA A O 1
ATOM 1090 N N . ARG A 1 140 ? 2.906 5.313 -6.048 1.00 94.56 140 ARG A N 1
ATOM 1091 C CA . ARG A 1 140 ? 4.179 4.968 -6.686 1.00 94.56 140 ARG A CA 1
ATOM 1092 C C . ARG A 1 140 ? 4.351 3.482 -6.964 1.00 94.56 140 ARG A C 1
ATOM 1094 O O . ARG A 1 140 ? 4.808 3.119 -8.046 1.00 94.56 140 ARG A O 1
ATOM 1101 N N . LEU A 1 141 ? 3.975 2.616 -6.030 1.00 96.00 141 LEU A N 1
ATOM 1102 C CA . LEU A 1 141 ? 3.980 1.168 -6.234 1.00 96.00 141 LEU A CA 1
ATOM 1103 C C . LEU A 1 141 ? 3.031 0.768 -7.373 1.00 96.00 141 LEU A C 1
ATOM 1105 O O . LEU A 1 141 ? 3.412 -0.009 -8.250 1.00 96.00 141 LEU A O 1
ATOM 1109 N N . ALA A 1 142 ? 1.823 1.334 -7.388 1.00 95.44 142 ALA A N 1
ATOM 1110 C CA . ALA A 1 142 ? 0.838 1.102 -8.434 1.00 95.44 142 ALA A CA 1
ATOM 1111 C C . ALA A 1 142 ? 1.352 1.556 -9.808 1.00 95.44 142 ALA A C 1
ATOM 1113 O O . ALA A 1 142 ? 1.226 0.802 -10.772 1.00 95.44 142 ALA A O 1
ATOM 1114 N N . ASP A 1 143 ? 1.999 2.721 -9.898 1.00 94.88 143 ASP A N 1
ATOM 1115 C CA . ASP A 1 143 ? 2.613 3.193 -11.141 1.00 94.88 143 ASP A CA 1
ATOM 1116 C C . ASP A 1 143 ? 3.752 2.290 -11.612 1.00 94.88 143 ASP A C 1
ATOM 1118 O O . ASP A 1 143 ? 3.816 1.991 -12.800 1.00 94.88 143 ASP A O 1
ATOM 1122 N N . ARG A 1 144 ? 4.620 1.797 -10.716 1.00 95.00 144 ARG A N 1
ATOM 1123 C CA . ARG A 1 144 ? 5.689 0.847 -11.091 1.00 95.00 144 ARG A CA 1
ATOM 1124 C C . ARG A 1 144 ? 5.128 -0.447 -11.657 1.00 95.00 144 ARG A C 1
ATOM 1126 O O . ARG A 1 144 ? 5.577 -0.911 -12.706 1.00 95.00 144 ARG A O 1
ATOM 1133 N N . ILE A 1 145 ? 4.127 -1.011 -10.985 1.00 95.12 145 ILE A N 1
ATOM 1134 C CA . ILE A 1 145 ? 3.445 -2.221 -11.445 1.00 95.12 145 ILE A CA 1
ATOM 1135 C C . ILE A 1 145 ? 2.779 -1.945 -12.795 1.00 95.12 145 ILE A C 1
ATOM 1137 O O . ILE A 1 145 ? 2.980 -2.701 -13.744 1.00 95.12 145 ILE A O 1
ATOM 1141 N N . HIS A 1 146 ? 2.040 -0.845 -12.931 1.00 93.44 146 HIS A N 1
ATOM 1142 C CA . HIS A 1 146 ? 1.334 -0.529 -14.168 1.00 93.44 146 HIS A CA 1
ATOM 1143 C C . HIS A 1 146 ? 2.291 -0.269 -15.341 1.00 93.44 146 HIS A C 1
ATOM 1145 O O . HIS A 1 146 ? 2.082 -0.811 -16.430 1.00 93.44 146 HIS A O 1
ATOM 1151 N N . ALA A 1 147 ? 3.383 0.457 -15.094 1.00 93.88 147 ALA A N 1
ATOM 1152 C CA . ALA A 1 147 ? 4.447 0.725 -16.054 1.00 93.88 147 ALA A CA 1
ATOM 1153 C C . ALA A 1 147 ? 5.108 -0.563 -16.555 1.00 93.88 147 ALA A C 1
ATOM 1155 O O . ALA A 1 147 ? 5.361 -0.685 -17.754 1.00 93.88 147 ALA A O 1
ATOM 1156 N N . SER A 1 148 ? 5.331 -1.539 -15.666 1.00 92.81 148 SER A N 1
ATOM 1157 C CA . SER A 1 148 ? 5.951 -2.821 -16.026 1.00 92.81 148 SER A CA 1
ATOM 1158 C C . SER A 1 148 ? 5.116 -3.664 -16.999 1.00 92.81 148 SER A C 1
ATOM 1160 O O . SER A 1 148 ? 5.681 -4.468 -17.736 1.00 92.81 148 SER A O 1
ATOM 1162 N N . HIS A 1 149 ? 3.795 -3.449 -17.042 1.00 91.69 149 HIS A N 1
ATOM 1163 C CA . HIS A 1 149 ? 2.870 -4.226 -17.880 1.00 91.69 149 HIS A CA 1
ATOM 1164 C C . HIS A 1 149 ? 2.335 -3.466 -19.092 1.00 91.69 149 HIS A C 1
ATOM 1166 O O . HIS A 1 149 ? 2.075 -4.080 -20.121 1.00 91.69 149 HIS A O 1
ATOM 1172 N N . ASN A 1 150 ? 2.142 -2.150 -18.977 1.00 88.38 150 ASN A N 1
ATOM 1173 C CA . ASN A 1 150 ? 1.435 -1.352 -19.987 1.00 88.38 150 ASN A CA 1
ATOM 1174 C C . ASN A 1 150 ? 2.245 -0.156 -20.500 1.00 88.38 150 ASN A C 1
ATOM 1176 O O . ASN A 1 150 ? 1.735 0.611 -21.313 1.00 88.38 150 ASN A O 1
ATOM 1180 N N . SER A 1 151 ? 3.483 0.028 -20.025 1.00 87.62 151 SER A N 1
ATOM 1181 C CA . SER A 1 151 ? 4.321 1.186 -20.371 1.00 87.62 151 SER A CA 1
ATOM 1182 C C . SER A 1 151 ? 3.621 2.531 -20.120 1.00 87.62 151 SER A C 1
ATOM 1184 O O . SER A 1 151 ? 3.842 3.503 -20.838 1.00 87.62 151 SER A O 1
ATOM 1186 N N . SER A 1 152 ? 2.768 2.585 -19.095 1.00 92.56 152 SER A N 1
ATOM 1187 C CA . SER A 1 152 ? 2.026 3.775 -18.682 1.00 92.56 152 SER A CA 1
ATOM 1188 C C . SER A 1 152 ? 1.846 3.830 -17.169 1.00 92.56 152 SER A C 1
ATOM 1190 O O . SER A 1 152 ? 1.957 2.817 -16.479 1.00 92.56 152 SER A O 1
ATOM 1192 N N . GLN A 1 153 ? 1.512 5.012 -16.661 1.00 92.38 153 GLN A N 1
ATOM 1193 C CA . GLN A 1 153 ? 1.271 5.280 -15.242 1.00 92.38 153 GLN A CA 1
ATOM 1194 C C . GLN A 1 153 ? -0.177 5.707 -14.980 1.00 92.38 153 GLN A C 1
ATOM 1196 O O . GLN A 1 153 ? -0.845 6.241 -15.864 1.00 92.38 153 GLN A O 1
ATOM 1201 N N . LEU A 1 154 ? -0.662 5.499 -13.761 1.00 90.00 154 LEU A N 1
ATOM 1202 C CA . LEU A 1 154 ? -1.988 5.915 -13.300 1.00 90.00 154 LEU A CA 1
ATOM 1203 C C . LEU A 1 154 ? -1.934 7.258 -12.564 1.00 90.00 154 LEU A C 1
ATOM 1205 O O . LEU A 1 154 ? -2.795 8.107 -12.785 1.00 90.00 154 LEU A O 1
ATOM 1209 N N . TYR A 1 155 ? -0.916 7.452 -11.724 1.00 90.88 155 TYR A N 1
ATOM 1210 C CA . TYR A 1 155 ? -0.788 8.585 -10.808 1.00 90.88 155 TYR A CA 1
ATOM 1211 C C . TYR A 1 155 ? 0.314 9.572 -11.211 1.00 90.88 155 TYR A C 1
ATOM 1213 O O . TYR A 1 155 ? 0.342 10.685 -10.688 1.00 90.88 155 TYR A O 1
ATOM 1221 N N . GLY A 1 156 ? 1.200 9.207 -12.144 1.00 90.88 156 GLY A N 1
ATOM 1222 C CA . GLY A 1 156 ? 2.273 10.080 -12.638 1.00 90.88 156 GLY A CA 1
ATOM 1223 C C . GLY A 1 156 ? 3.381 10.324 -11.610 1.00 90.88 156 GLY A C 1
ATOM 1224 O O . GLY A 1 156 ? 3.946 11.412 -11.546 1.00 90.88 156 GLY A O 1
ATOM 1225 N N . THR A 1 157 ? 3.657 9.335 -10.766 1.00 92.31 157 THR A N 1
ATOM 1226 C CA . THR A 1 157 ? 4.644 9.422 -9.676 1.00 92.31 157 THR A CA 1
ATOM 1227 C C . THR A 1 157 ? 6.061 9.031 -10.106 1.00 92.31 157 THR A C 1
ATOM 1229 O O . THR A 1 157 ? 7.029 9.367 -9.423 1.00 92.31 157 THR A O 1
ATOM 1232 N N . LEU A 1 158 ? 6.220 8.321 -11.228 1.00 91.94 158 LEU A N 1
ATOM 1233 C CA . LEU A 1 158 ? 7.523 8.014 -11.816 1.00 91.94 158 LEU A CA 1
ATOM 1234 C C . LEU A 1 158 ? 7.928 9.175 -12.711 1.00 91.94 158 LEU A C 1
ATOM 1236 O O . LEU A 1 158 ? 7.380 9.396 -13.794 1.00 91.94 158 LEU A O 1
ATOM 1240 N N . GLN A 1 159 ? 8.873 9.945 -12.196 1.00 89.31 159 GLN A N 1
ATOM 1241 C CA . GLN A 1 159 ? 9.382 11.143 -12.830 1.00 89.31 159 GLN A CA 1
ATOM 1242 C C . GLN A 1 159 ? 10.825 10.922 -13.275 1.00 89.31 159 GLN A C 1
ATOM 1244 O O . GLN A 1 159 ? 11.588 10.194 -12.635 1.00 89.31 159 GLN A O 1
ATOM 1249 N N . GLN A 1 160 ? 11.204 11.595 -14.351 1.00 86.81 160 GLN A N 1
ATOM 1250 C CA . GLN A 1 160 ? 12.573 11.709 -14.824 1.00 86.81 160 GLN A CA 1
ATOM 1251 C C . GLN A 1 160 ? 12.938 13.181 -14.993 1.00 86.81 160 GLN A C 1
ATOM 1253 O O . GLN A 1 160 ? 12.076 14.031 -15.235 1.00 86.81 160 GLN A O 1
ATOM 1258 N N . ARG A 1 161 ? 14.230 13.488 -14.891 1.00 84.12 161 ARG A N 1
ATOM 1259 C CA . ARG A 1 161 ? 14.750 14.826 -15.167 1.00 84.12 161 ARG A CA 1
ATOM 1260 C C . ARG A 1 161 ? 15.410 14.823 -16.542 1.00 84.12 161 ARG A C 1
ATOM 1262 O O . ARG A 1 161 ? 16.399 14.122 -16.739 1.00 84.12 161 ARG A O 1
ATOM 1269 N N . LEU A 1 162 ? 14.860 15.607 -17.464 1.00 81.69 162 LEU A N 1
ATOM 1270 C CA . LEU A 1 162 ? 15.422 15.850 -18.790 1.00 81.69 162 LEU A CA 1
ATOM 1271 C C . LEU A 1 162 ? 15.785 17.332 -18.880 1.00 81.69 162 LEU A C 1
ATOM 1273 O O . LEU A 1 162 ? 14.906 18.174 -18.726 1.00 81.69 162 LEU A O 1
ATOM 1277 N N . ASP A 1 163 ? 17.066 17.646 -19.079 1.00 81.94 163 ASP A N 1
ATOM 1278 C CA . ASP A 1 163 ? 17.568 19.026 -19.199 1.00 81.94 163 ASP A CA 1
ATOM 1279 C C . ASP A 1 163 ? 17.070 19.964 -18.076 1.00 81.94 163 ASP A C 1
ATOM 1281 O O . ASP A 1 163 ? 16.555 21.051 -18.326 1.00 81.94 163 ASP A O 1
ATOM 1285 N N . ASP A 1 164 ? 17.183 19.509 -16.822 1.00 76.38 164 ASP A N 1
ATOM 1286 C CA . ASP A 1 164 ? 16.703 20.187 -15.602 1.00 76.38 164 ASP A CA 1
ATOM 1287 C C . ASP A 1 164 ? 15.180 20.385 -15.481 1.00 76.38 164 ASP A C 1
ATOM 1289 O O . ASP A 1 164 ? 14.704 20.959 -14.501 1.00 76.38 164 ASP A O 1
ATOM 1293 N N . VAL A 1 165 ? 14.394 19.818 -16.397 1.00 81.31 165 VAL A N 1
ATOM 1294 C CA . VAL A 1 165 ? 12.929 19.796 -16.331 1.00 81.31 165 VAL A CA 1
ATOM 1295 C C . VAL A 1 165 ? 12.451 18.443 -15.804 1.00 81.31 165 VAL A C 1
ATOM 1297 O O . VAL A 1 165 ? 12.788 17.388 -16.349 1.00 81.31 165 VAL A O 1
ATOM 1300 N N . ALA A 1 166 ? 11.655 18.460 -14.732 1.00 84.06 166 ALA A N 1
ATOM 1301 C CA . ALA A 1 166 ? 10.965 17.269 -14.248 1.00 84.06 166 ALA A CA 1
ATOM 1302 C C . ALA A 1 166 ? 9.813 16.920 -15.201 1.00 84.06 166 ALA A C 1
ATOM 1304 O O . ALA A 1 166 ? 8.971 17.760 -15.519 1.00 84.06 166 ALA A O 1
ATOM 1305 N N . THR A 1 167 ? 9.772 15.673 -15.655 1.00 87.75 167 THR A N 1
ATOM 1306 C CA . THR A 1 167 ? 8.716 15.130 -16.520 1.00 87.75 167 THR A CA 1
ATOM 1307 C C . THR A 1 167 ? 8.305 13.749 -16.022 1.00 87.75 167 THR A C 1
ATOM 1309 O O . THR A 1 167 ? 9.029 13.133 -15.245 1.00 87.75 167 THR A O 1
ATOM 1312 N N . VAL A 1 168 ? 7.146 13.252 -16.450 1.00 89.62 168 VAL A N 1
ATOM 1313 C CA . VAL A 1 168 ? 6.696 11.885 -16.140 1.00 89.62 168 VAL A CA 1
ATOM 1314 C C . VAL A 1 168 ? 7.156 10.909 -17.212 1.00 89.62 168 VAL A C 1
ATOM 1316 O O . VAL A 1 168 ? 6.998 11.178 -18.402 1.00 89.62 168 VAL A O 1
ATOM 1319 N N . ASP A 1 169 ? 7.698 9.772 -16.787 1.00 88.50 169 ASP A N 1
ATOM 1320 C CA . ASP A 1 169 ? 8.052 8.665 -17.674 1.00 88.50 169 ASP A CA 1
ATOM 1321 C C . ASP A 1 169 ? 7.940 7.332 -16.927 1.00 88.50 169 ASP A C 1
ATOM 1323 O O . ASP A 1 169 ? 8.562 7.179 -15.870 1.00 88.50 169 ASP A O 1
ATOM 1327 N N . PRO A 1 170 ? 7.136 6.368 -17.417 1.00 91.25 170 PRO A N 1
ATOM 1328 C CA . PRO A 1 170 ? 6.330 6.382 -18.656 1.00 91.25 170 PRO A CA 1
ATOM 1329 C C . PRO A 1 170 ? 5.161 7.396 -18.666 1.00 91.25 170 PRO A C 1
ATOM 1331 O O . PRO A 1 170 ? 4.853 7.973 -17.625 1.00 91.25 170 PRO A O 1
ATOM 1334 N N . PRO A 1 171 ? 4.464 7.647 -19.791 1.00 90.75 171 PRO A N 1
ATOM 1335 C CA . PRO A 1 171 ? 3.360 8.609 -19.814 1.00 90.75 171 PRO A CA 1
ATOM 1336 C C . PRO A 1 171 ? 2.173 8.173 -18.939 1.00 90.75 171 PRO A C 1
ATOM 1338 O O . PRO A 1 171 ? 1.941 6.986 -18.701 1.00 90.75 171 PRO A O 1
ATOM 1341 N N . VAL A 1 172 ? 1.372 9.141 -18.491 1.00 88.25 172 VAL A N 1
ATOM 1342 C CA . VAL A 1 172 ? 0.124 8.868 -17.762 1.00 88.25 172 VAL A CA 1
ATOM 1343 C C . VAL A 1 172 ? -0.943 8.344 -18.727 1.00 88.25 172 VAL A C 1
ATOM 1345 O O . VAL A 1 172 ? -1.143 8.906 -19.801 1.00 88.25 172 VAL A O 1
ATOM 1348 N N . ALA A 1 173 ? -1.661 7.292 -18.332 1.00 85.56 173 ALA A N 1
ATOM 1349 C CA . ALA A 1 173 ? -2.679 6.639 -19.153 1.00 85.56 173 ALA A CA 1
ATOM 1350 C C . ALA A 1 173 ? -3.883 7.550 -19.469 1.00 85.56 173 ALA A C 1
ATOM 1352 O O . ALA A 1 173 ? -4.439 7.487 -20.563 1.00 85.56 173 ALA A O 1
ATOM 1353 N N . SER A 1 174 ? -4.304 8.391 -18.517 1.00 82.19 174 SER A N 1
ATOM 1354 C CA . SER A 1 174 ? -5.445 9.305 -18.664 1.00 82.19 174 SER A CA 1
ATOM 1355 C C . SER A 1 174 ? -5.295 10.536 -17.769 1.00 82.19 174 SER A C 1
ATOM 1357 O O . SER A 1 174 ? -5.378 10.429 -16.547 1.00 82.19 174 SER A O 1
ATOM 1359 N N . LEU A 1 175 ? -5.148 11.722 -18.370 1.00 74.81 175 LEU A N 1
ATOM 1360 C CA . LEU A 1 175 ? -5.056 12.993 -17.633 1.00 74.81 175 LEU A CA 1
ATOM 1361 C C . LEU A 1 175 ? -6.343 13.342 -16.866 1.00 74.81 175 LEU A C 1
ATOM 1363 O O . LEU A 1 175 ? -6.278 13.938 -15.797 1.00 74.81 175 LEU A O 1
ATOM 1367 N N . GLY A 1 176 ? -7.516 12.966 -17.387 1.00 71.44 176 GLY A N 1
ATOM 1368 C CA . GLY A 1 176 ? -8.792 13.250 -16.718 1.00 71.44 176 GLY A CA 1
ATOM 1369 C C . GLY A 1 176 ? -8.996 12.410 -15.456 1.00 71.44 176 GLY A C 1
ATOM 1370 O O . GLY A 1 176 ? -9.491 12.907 -14.450 1.00 71.44 176 GLY A O 1
ATOM 1371 N N . SER A 1 177 ? -8.582 11.143 -15.491 1.00 72.56 177 SER A N 1
ATOM 1372 C CA . SER A 1 177 ? -8.674 10.235 -14.340 1.00 72.56 177 SER A CA 1
ATOM 1373 C C . SER A 1 177 ? -7.589 10.520 -13.299 1.00 72.56 177 SER A C 1
ATOM 1375 O O . SER A 1 177 ? -7.822 10.340 -12.108 1.00 72.56 177 SER A O 1
ATOM 1377 N N . LEU A 1 178 ? -6.428 11.003 -13.749 1.00 80.06 178 LEU A N 1
ATOM 1378 C CA . LEU A 1 178 ? -5.283 11.354 -12.913 1.00 80.06 178 LEU A CA 1
ATOM 1379 C C . LEU A 1 178 ? -5.653 12.318 -11.782 1.00 80.06 178 LEU A C 1
ATOM 1381 O O . LEU A 1 178 ? -5.328 12.042 -10.633 1.00 80.06 178 LEU A O 1
ATOM 1385 N N . LEU A 1 179 ? -6.324 13.431 -12.097 1.00 76.94 179 LEU A N 1
ATOM 1386 C CA . LEU A 1 179 ? -6.679 14.445 -11.097 1.00 76.94 179 LEU A CA 1
ATOM 1387 C C . LEU A 1 179 ? -7.579 13.862 -10.008 1.00 76.94 179 LEU A C 1
ATOM 1389 O O . LEU A 1 179 ? -7.272 13.998 -8.832 1.00 76.94 179 LEU A O 1
ATOM 1393 N N . PHE A 1 180 ? -8.622 13.124 -10.402 1.00 78.88 180 PHE A N 1
ATOM 1394 C CA . PHE A 1 180 ? -9.518 12.461 -9.454 1.00 78.88 180 PHE A CA 1
ATOM 1395 C C . PHE A 1 180 ? -8.757 11.541 -8.493 1.00 78.88 180 PHE A C 1
ATOM 1397 O O . PHE A 1 180 ? -8.964 11.592 -7.284 1.00 78.88 180 PHE A O 1
ATOM 1404 N N . P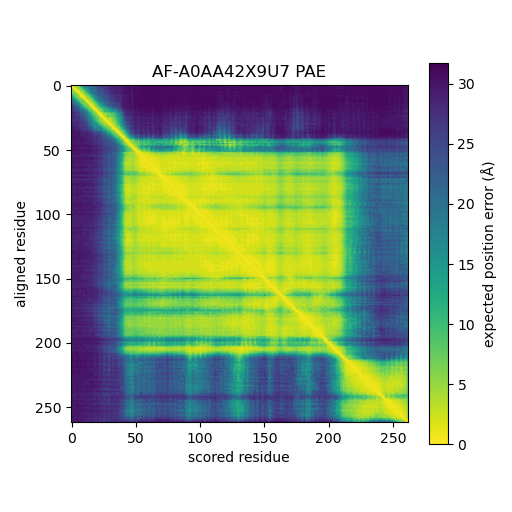HE A 1 181 ? -7.865 10.707 -9.026 1.00 80.31 181 PHE A N 1
ATOM 1405 C CA . PHE A 1 181 ? -7.101 9.764 -8.222 1.00 80.31 181 PHE A CA 1
ATOM 1406 C C . PHE A 1 181 ? -6.077 10.453 -7.316 1.00 80.31 181 PHE A C 1
ATOM 1408 O O . PHE A 1 181 ? -5.918 10.057 -6.164 1.00 80.31 181 PHE A O 1
ATOM 1415 N N . ARG A 1 182 ? -5.399 11.496 -7.806 1.00 87.88 182 ARG A N 1
ATOM 1416 C CA . ARG A 1 182 ? -4.451 12.275 -7.000 1.00 87.88 182 ARG A CA 1
ATOM 1417 C C . ARG A 1 182 ? -5.163 12.989 -5.856 1.00 87.88 182 ARG A C 1
ATOM 1419 O O . ARG A 1 182 ? -4.729 12.841 -4.718 1.00 87.88 182 ARG A O 1
ATOM 1426 N N . ASP A 1 183 ? -6.294 13.631 -6.134 1.00 82.31 183 ASP A N 1
ATOM 1427 C CA . ASP A 1 183 ? -7.117 14.287 -5.116 1.00 82.31 183 ASP A CA 1
ATOM 1428 C C . ASP A 1 183 ? -7.632 13.284 -4.075 1.00 82.31 183 ASP A C 1
ATOM 1430 O O . ASP A 1 183 ? -7.554 13.544 -2.875 1.00 82.31 183 ASP A O 1
ATOM 1434 N N . PHE A 1 184 ? -8.105 12.111 -4.515 1.00 81.69 184 PHE A N 1
ATOM 1435 C CA . PHE A 1 184 ? -8.613 11.062 -3.625 1.00 81.69 184 PHE A CA 1
ATOM 1436 C C . PHE A 1 184 ? -7.571 10.606 -2.593 1.00 81.69 184 PHE A C 1
ATOM 1438 O O . PHE A 1 184 ? -7.902 10.414 -1.425 1.00 81.69 184 PHE A O 1
ATOM 1445 N N . TYR A 1 185 ? -6.306 10.482 -3.002 1.00 84.62 185 TYR A N 1
ATOM 1446 C CA . TYR A 1 185 ? -5.202 10.090 -2.121 1.00 84.62 185 TYR A CA 1
ATOM 1447 C C . TYR A 1 185 ? -4.472 11.277 -1.469 1.00 84.62 185 TYR A C 1
ATOM 1449 O O . TYR A 1 185 ? -3.454 11.072 -0.803 1.00 84.62 185 TYR A O 1
ATOM 1457 N N . GLY A 1 186 ? -4.963 12.508 -1.649 1.00 86.50 186 GLY A N 1
ATOM 1458 C CA . GLY A 1 186 ? -4.347 13.717 -1.095 1.00 86.50 186 GLY A CA 1
ATOM 1459 C C . GLY A 1 186 ? -2.963 14.031 -1.673 1.00 86.50 186 GLY A C 1
ATOM 1460 O O . GLY A 1 186 ? -2.127 14.621 -0.989 1.00 86.50 186 GLY A O 1
ATOM 1461 N N . LEU A 1 187 ? -2.693 13.608 -2.909 1.00 86.75 187 LEU A N 1
ATOM 1462 C CA . LEU A 1 187 ? -1.476 13.952 -3.641 1.00 86.75 187 LEU A CA 1
ATOM 1463 C C . LEU A 1 187 ? -1.619 15.366 -4.228 1.00 86.75 187 LEU A C 1
ATOM 1465 O O . LEU A 1 187 ? -2.713 15.720 -4.667 1.00 86.75 187 LEU A O 1
ATOM 1469 N N . PRO A 1 188 ? -0.538 16.169 -4.297 1.00 87.31 188 PRO A N 1
ATOM 1470 C CA . PRO A 1 188 ? -0.582 17.455 -4.998 1.00 87.31 188 PRO A CA 1
ATOM 1471 C C . PRO A 1 188 ? -0.954 17.244 -6.467 1.00 87.31 188 PRO A C 1
ATOM 1473 O O . PRO A 1 188 ? -0.807 16.135 -6.984 1.00 87.31 188 PRO A O 1
ATOM 1476 N N . SER A 1 189 ? -1.381 18.273 -7.195 1.00 87.44 189 SER A N 1
ATOM 1477 C CA . SER A 1 189 ? -1.597 18.113 -8.640 1.00 87.44 189 SER A CA 1
ATOM 1478 C C . SER A 1 189 ? -0.287 17.739 -9.357 1.00 87.44 189 SER A C 1
ATOM 1480 O O . SER A 1 189 ? 0.807 17.989 -8.847 1.00 87.44 189 SER A O 1
ATOM 1482 N N . LEU A 1 190 ? -0.363 17.108 -10.536 1.00 86.88 190 LEU A N 1
ATOM 1483 C CA . LEU A 1 190 ? 0.856 16.739 -11.271 1.00 86.88 190 LEU A CA 1
ATOM 1484 C C . LEU A 1 190 ? 1.668 17.978 -11.679 1.00 86.88 190 LEU A C 1
ATOM 1486 O O . LEU A 1 190 ? 2.893 17.947 -11.654 1.00 86.88 190 LEU A O 1
ATOM 1490 N N . GLU A 1 191 ? 0.994 19.072 -12.029 1.00 85.12 191 GLU A N 1
ATOM 1491 C CA . GLU A 1 191 ? 1.652 20.327 -12.398 1.00 85.12 191 GLU A CA 1
ATOM 1492 C C . GLU A 1 191 ? 2.429 20.926 -11.220 1.00 85.12 191 GLU A C 1
ATOM 1494 O O . GLU A 1 191 ? 3.587 21.302 -11.389 1.00 85.12 191 GLU A O 1
ATOM 1499 N N . GLU A 1 192 ? 1.839 20.955 -10.020 1.00 86.06 192 GLU A N 1
ATOM 1500 C CA . GLU A 1 192 ? 2.516 21.419 -8.799 1.00 86.06 192 GLU A CA 1
ATOM 1501 C C . GLU A 1 192 ? 3.703 20.522 -8.424 1.00 86.06 192 GLU A C 1
ATOM 1503 O O . GLU A 1 192 ? 4.773 21.020 -8.071 1.00 86.06 192 GLU A O 1
ATOM 1508 N N . ASP A 1 193 ? 3.527 19.204 -8.538 1.00 85.06 193 ASP A N 1
ATOM 1509 C CA . ASP A 1 193 ? 4.556 18.198 -8.263 1.00 85.06 193 ASP A CA 1
ATOM 1510 C C . ASP A 1 193 ? 5.778 18.406 -9.178 1.00 85.06 193 ASP A C 1
ATOM 1512 O O . ASP A 1 193 ? 6.897 18.605 -8.698 1.00 85.06 193 ASP A O 1
ATOM 1516 N N . LEU A 1 194 ? 5.565 18.511 -10.495 1.00 86.00 194 LEU A N 1
ATOM 1517 C CA . LEU A 1 194 ? 6.641 18.768 -11.458 1.00 86.00 194 LEU A CA 1
ATOM 1518 C C . LEU A 1 194 ? 7.264 20.167 -11.290 1.00 86.00 194 LEU A C 1
ATOM 1520 O O . LEU A 1 194 ? 8.485 20.307 -11.386 1.00 86.00 194 LEU A O 1
ATOM 1524 N N . ALA A 1 195 ? 6.460 21.196 -10.994 1.00 84.06 195 ALA A N 1
ATOM 1525 C CA . ALA A 1 195 ? 6.944 22.563 -10.774 1.00 84.06 195 ALA A CA 1
ATOM 1526 C C . ALA A 1 195 ? 7.844 22.691 -9.535 1.00 84.06 195 ALA A C 1
ATOM 1528 O O . ALA A 1 195 ? 8.744 23.531 -9.512 1.00 84.06 195 ALA A O 1
ATOM 1529 N N . SER A 1 196 ? 7.649 21.836 -8.526 1.00 81.19 196 SER A N 1
ATOM 1530 C CA . SER A 1 196 ? 8.512 21.768 -7.339 1.00 81.19 196 SER A CA 1
ATOM 1531 C C . SER A 1 196 ? 9.890 21.135 -7.605 1.00 81.19 196 SER A C 1
ATOM 1533 O O . SER A 1 196 ? 10.740 21.100 -6.715 1.00 81.19 196 SER A O 1
ATOM 1535 N N . GLY A 1 197 ? 10.139 20.670 -8.836 1.00 74.06 197 GLY A N 1
ATOM 1536 C CA . GLY A 1 197 ? 11.333 19.910 -9.204 1.00 74.06 197 GLY A CA 1
ATOM 1537 C C . GLY A 1 197 ? 11.189 18.402 -8.990 1.00 74.06 197 GLY A C 1
ATOM 1538 O O . GLY A 1 197 ? 12.189 17.690 -9.143 1.00 74.06 197 GLY A O 1
ATOM 1539 N N . GLY A 1 198 ? 9.966 17.952 -8.689 1.00 68.56 198 GLY A N 1
ATOM 1540 C CA . GLY A 1 198 ? 9.582 16.582 -8.380 1.00 68.56 198 GLY A CA 1
ATOM 1541 C C . GLY A 1 198 ? 9.599 16.260 -6.887 1.00 68.56 198 GLY A C 1
ATOM 1542 O O . GLY A 1 198 ? 10.464 16.728 -6.147 1.00 68.56 198 GLY A O 1
ATOM 1543 N N . ILE A 1 199 ? 8.656 15.430 -6.437 1.00 66.44 199 ILE A N 1
ATOM 1544 C CA . ILE A 1 199 ? 8.648 14.905 -5.067 1.00 66.44 199 ILE A CA 1
ATOM 1545 C C . ILE A 1 199 ? 9.733 13.832 -4.903 1.00 66.44 199 ILE A C 1
ATOM 1547 O O . ILE A 1 199 ? 9.749 12.813 -5.600 1.00 66.44 199 ILE A O 1
ATOM 1551 N N . ASP A 1 200 ? 10.608 14.018 -3.912 1.00 71.38 200 ASP A N 1
ATOM 1552 C CA . ASP A 1 200 ? 11.401 12.918 -3.365 1.00 71.38 200 ASP A CA 1
ATOM 1553 C C . ASP A 1 200 ? 10.484 12.058 -2.490 1.00 71.38 200 ASP A C 1
ATOM 1555 O O . ASP A 1 200 ? 10.205 12.367 -1.330 1.00 71.38 200 ASP A O 1
ATOM 1559 N N . TYR A 1 201 ? 9.900 11.029 -3.099 1.00 72.38 201 TYR A N 1
ATOM 1560 C CA . TYR A 1 201 ? 9.009 10.126 -2.384 1.00 72.38 201 TYR A CA 1
ATOM 1561 C C . TYR A 1 201 ? 9.818 9.331 -1.357 1.00 72.38 201 TYR A C 1
ATOM 1563 O O . TYR A 1 201 ? 10.853 8.750 -1.687 1.00 72.38 201 TYR A O 1
ATOM 1571 N N . GLU A 1 202 ? 9.296 9.231 -0.133 1.00 74.25 202 GLU A N 1
ATOM 1572 C CA . GLU A 1 202 ? 9.831 8.301 0.861 1.00 74.25 202 GLU A CA 1
ATOM 1573 C C . GLU A 1 202 ? 9.923 6.868 0.306 1.00 74.25 202 GLU A C 1
ATOM 1575 O O . GLU A 1 202 ? 9.193 6.458 -0.595 1.00 74.25 202 GLU A O 1
ATOM 1580 N N . VAL A 1 203 ? 10.833 6.068 0.859 1.00 80.56 203 VAL A N 1
ATOM 1581 C CA . VAL A 1 203 ? 11.088 4.710 0.348 1.00 80.56 203 VAL A CA 1
ATOM 1582 C C . VAL A 1 203 ? 10.147 3.669 0.971 1.00 80.56 203 VAL A C 1
ATOM 1584 O O . VAL A 1 203 ? 9.987 2.576 0.427 1.00 80.56 203 VAL A O 1
ATOM 1587 N N . THR A 1 204 ? 9.537 3.978 2.115 1.00 90.38 204 THR A N 1
ATOM 1588 C CA . THR A 1 204 ? 8.752 3.029 2.917 1.00 90.38 204 THR A CA 1
ATOM 1589 C C . THR A 1 204 ? 7.265 3.142 2.616 1.00 90.38 204 THR A C 1
ATOM 1591 O O . THR A 1 204 ? 6.686 4.224 2.705 1.00 90.38 204 THR A O 1
ATOM 1594 N N . LEU A 1 205 ? 6.644 2.010 2.280 1.00 93.00 205 LEU A N 1
ATOM 1595 C CA . LEU A 1 205 ? 5.200 1.905 2.083 1.00 93.00 205 LEU A CA 1
ATOM 1596 C C . LEU A 1 205 ? 4.467 2.023 3.420 1.00 93.00 205 LEU A C 1
ATOM 1598 O O . LEU A 1 205 ? 3.374 2.583 3.479 1.00 93.00 205 LEU A O 1
ATOM 1602 N N . SER A 1 206 ? 5.074 1.482 4.475 1.00 93.50 206 SER A N 1
ATOM 1603 C CA . SER A 1 206 ? 4.497 1.467 5.808 1.00 93.50 206 SER A CA 1
ATOM 1604 C C . SER A 1 206 ? 4.397 2.866 6.417 1.00 93.50 206 SER A C 1
ATOM 1606 O O . SER A 1 206 ? 5.288 3.708 6.284 1.00 93.50 206 SER A O 1
ATOM 1608 N N . GLN A 1 207 ? 3.311 3.101 7.141 1.00 90.50 207 GLN A N 1
ATOM 1609 C CA . GLN A 1 207 ? 3.161 4.233 8.046 1.00 90.50 207 GLN A CA 1
ATOM 1610 C C . GLN A 1 207 ? 2.494 3.750 9.342 1.00 90.50 207 GLN A C 1
ATOM 1612 O O . GLN A 1 207 ? 1.822 2.717 9.336 1.00 90.50 207 GLN A O 1
ATOM 1617 N N . PRO A 1 208 ? 2.708 4.432 10.480 1.00 85.12 208 PRO A N 1
ATOM 1618 C CA . PRO A 1 208 ? 1.966 4.107 11.686 1.00 85.12 208 PRO A CA 1
ATOM 1619 C C . PRO A 1 208 ? 0.470 4.343 11.447 1.00 85.12 208 PRO A C 1
ATOM 1621 O O . PRO A 1 208 ? 0.130 5.352 10.821 1.00 85.12 208 PRO A O 1
ATOM 1624 N N . PRO A 1 209 ? -0.409 3.474 11.978 1.00 78.50 209 PRO A N 1
ATOM 1625 C CA . PRO A 1 209 ? -1.843 3.619 11.806 1.00 78.50 209 PRO A CA 1
ATOM 1626 C C . PRO A 1 209 ? -2.272 4.999 12.281 1.00 78.50 209 PRO A C 1
ATOM 1628 O O . PRO A 1 209 ? -1.915 5.433 13.388 1.00 78.50 209 PRO A O 1
ATOM 1631 N N . ALA A 1 210 ? -3.038 5.692 11.441 1.00 69.69 210 ALA A N 1
ATOM 1632 C CA . ALA A 1 210 ? -3.614 6.965 11.813 1.00 69.69 210 ALA A CA 1
ATOM 1633 C C . ALA A 1 210 ? -4.433 6.760 13.091 1.00 69.69 210 ALA A C 1
ATOM 1635 O O . ALA A 1 210 ? -5.403 6.002 13.135 1.00 69.69 210 ALA A O 1
ATOM 1636 N N . THR A 1 211 ? -4.040 7.429 14.178 1.00 63.41 211 THR A N 1
ATOM 1637 C CA . THR A 1 211 ? -4.910 7.476 15.351 1.00 63.41 211 THR A CA 1
ATOM 1638 C C . THR A 1 211 ? -6.081 8.358 14.961 1.00 63.41 211 THR A C 1
ATOM 1640 O O . THR A 1 211 ? -5.975 9.584 14.995 1.00 63.41 211 THR A O 1
ATOM 1643 N N . TYR A 1 212 ? -7.183 7.732 14.551 1.00 56.81 212 TYR A N 1
ATOM 1644 C CA . TYR A 1 212 ? -8.428 8.413 14.235 1.00 56.81 212 TYR A CA 1
ATOM 1645 C C . TYR A 1 212 ? -8.965 9.055 15.516 1.00 56.81 212 TYR A C 1
ATOM 1647 O O . TYR A 1 212 ? -9.734 8.478 16.286 1.00 56.81 212 TYR A O 1
ATOM 1655 N N . THR A 1 213 ? -8.491 10.262 15.798 1.00 55.50 213 THR A N 1
ATOM 1656 C CA . THR A 1 213 ? -9.068 11.130 16.808 1.00 55.50 213 THR A CA 1
ATOM 1657 C C . THR A 1 213 ? -10.014 12.034 16.049 1.00 55.50 213 THR A C 1
ATOM 1659 O O . THR A 1 213 ? -9.592 12.829 15.221 1.00 55.50 213 THR A O 1
ATOM 1662 N N . TRP A 1 214 ? -11.311 11.870 16.281 1.00 59.59 214 TRP A N 1
ATOM 1663 C CA . TRP A 1 214 ? -12.300 12.874 15.901 1.00 59.59 214 TRP A CA 1
ATOM 1664 C C . TRP A 1 214 ? -12.781 13.491 17.201 1.00 59.59 214 TRP A C 1
ATOM 1666 O O . TRP A 1 214 ? -13.800 13.051 17.743 1.00 59.59 214 TRP A O 1
ATOM 1676 N N . PRO A 1 215 ? -12.006 14.436 17.772 1.00 70.38 215 PRO A N 1
ATOM 1677 C CA . PRO A 1 215 ? -12.383 15.096 19.012 1.00 70.38 215 PRO A CA 1
ATOM 1678 C C . PRO A 1 215 ? -13.768 15.714 18.875 1.00 70.38 215 PRO A C 1
ATOM 1680 O O . PRO A 1 215 ? -14.551 15.619 19.810 1.00 70.38 215 PRO A O 1
ATOM 1683 N N . ASP A 1 216 ? -14.095 16.231 17.692 1.00 74.00 216 ASP A N 1
ATOM 1684 C CA . ASP A 1 216 ? -15.377 16.860 17.392 1.00 74.00 216 ASP A CA 1
ATOM 1685 C C . ASP A 1 216 ? -16.526 15.850 17.429 1.00 74.00 216 ASP A C 1
ATOM 1687 O O . ASP A 1 216 ? -17.518 16.091 18.106 1.00 74.00 216 ASP A O 1
ATOM 1691 N N . ILE A 1 217 ? -16.374 14.669 16.811 1.00 77.06 217 ILE A N 1
ATOM 1692 C CA . ILE A 1 217 ? -17.381 13.595 16.910 1.00 77.06 217 ILE A CA 1
ATOM 1693 C C . ILE A 1 217 ? -17.491 13.085 18.343 1.00 77.06 217 ILE A C 1
ATOM 1695 O O . ILE A 1 217 ? -18.597 12.863 18.821 1.00 77.06 217 ILE A O 1
ATOM 1699 N N . ARG A 1 218 ? -16.371 12.895 19.051 1.00 76.12 218 ARG A N 1
ATOM 1700 C CA . ARG A 1 218 ? -16.389 12.435 20.448 1.00 76.12 218 ARG A CA 1
ATOM 1701 C C . ARG A 1 218 ? -17.068 13.457 21.361 1.00 76.12 218 ARG A C 1
ATOM 1703 O O . ARG A 1 218 ? -17.804 13.059 22.258 1.00 76.12 218 ARG A O 1
ATOM 1710 N N . THR A 1 219 ? -16.824 14.742 21.128 1.00 80.44 219 THR A N 1
ATOM 1711 C CA . THR A 1 219 ? -17.454 15.849 21.856 1.00 80.44 219 THR A CA 1
ATOM 1712 C C . THR A 1 219 ? -18.940 15.893 21.540 1.00 80.44 219 THR A C 1
ATOM 1714 O O . THR A 1 219 ? -19.737 15.854 22.467 1.00 80.44 219 THR A O 1
ATOM 1717 N N . LEU A 1 220 ? -19.315 15.825 20.260 1.00 81.31 220 LEU A N 1
ATOM 1718 C CA . LEU A 1 220 ? -20.707 15.782 19.816 1.00 81.31 220 LEU A CA 1
ATOM 1719 C C . LEU A 1 220 ? -21.465 14.581 20.406 1.00 81.31 220 LEU A C 1
ATOM 1721 O O . LEU A 1 220 ? -22.552 14.740 20.950 1.00 81.31 220 LEU A O 1
ATOM 1725 N N . LEU A 1 221 ? -20.884 13.378 20.367 1.00 81.00 221 LEU A N 1
ATOM 1726 C CA . LEU A 1 221 ? -21.449 12.188 21.018 1.00 81.00 221 LEU A CA 1
ATOM 1727 C C . LEU A 1 221 ? -21.573 12.377 22.530 1.00 81.00 221 LEU A C 1
ATOM 1729 O O . LEU A 1 221 ? -22.583 11.992 23.111 1.00 81.00 221 LEU A O 1
ATOM 1733 N N . GLY A 1 222 ? -20.567 12.973 23.172 1.00 83.12 222 GLY A N 1
ATOM 1734 C CA . GLY A 1 222 ? -20.612 13.305 24.593 1.00 83.12 222 GLY A CA 1
ATOM 1735 C C . GLY A 1 222 ? -21.759 14.259 24.927 1.00 83.12 222 GLY A C 1
ATOM 1736 O O . GLY A 1 222 ? -22.520 13.989 25.851 1.00 83.12 222 GLY A O 1
ATOM 1737 N N . GLU A 1 223 ? -21.927 15.328 24.150 1.00 86.56 223 GLU A N 1
ATOM 1738 C CA . GLU A 1 223 ? -23.004 16.313 24.301 1.00 86.56 223 GLU A CA 1
ATOM 1739 C C . GLU A 1 223 ? -24.392 15.703 24.085 1.00 86.56 223 GLU A C 1
ATOM 1741 O O . GLU A 1 223 ? -25.327 16.062 24.796 1.00 86.56 223 GLU A O 1
ATOM 1746 N N . LEU A 1 224 ? -24.521 14.739 23.168 1.00 81.12 224 LEU A N 1
ATOM 1747 C CA . LEU A 1 224 ? -25.774 14.020 22.926 1.00 81.12 224 LEU A CA 1
ATOM 1748 C C . LEU A 1 224 ? -26.104 13.009 24.038 1.00 81.12 224 LEU A C 1
ATOM 1750 O O . LEU A 1 224 ? -27.266 12.845 24.400 1.00 81.12 224 LEU A O 1
ATOM 1754 N N . ILE A 1 225 ? -25.098 12.335 24.604 1.00 83.06 225 ILE A N 1
ATOM 1755 C CA . ILE A 1 225 ? -25.289 11.278 25.615 1.00 83.06 225 ILE A CA 1
ATOM 1756 C C . ILE A 1 225 ? -25.461 11.855 27.030 1.00 83.06 225 ILE A C 1
ATOM 1758 O O . ILE A 1 225 ? -26.185 11.292 27.855 1.00 83.06 225 ILE 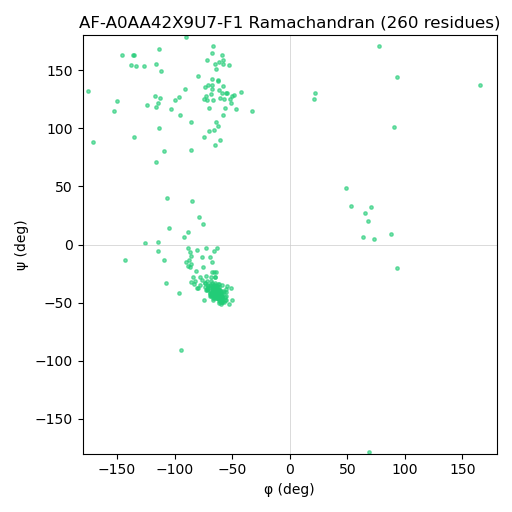A O 1
ATOM 1762 N N . GLN A 1 226 ? -24.795 12.968 27.344 1.00 87.62 226 GLN A N 1
ATOM 1763 C CA . GLN A 1 226 ? -24.730 13.514 28.702 1.00 87.62 226 GLN A CA 1
ATOM 1764 C C . GLN A 1 226 ? -26.106 13.864 29.314 1.00 87.62 226 GLN A C 1
ATOM 1766 O O . GLN A 1 226 ? -26.329 13.508 30.479 1.00 87.62 226 GLN A O 1
ATOM 1771 N N . PRO A 1 227 ? -27.045 14.516 28.594 1.00 84.81 227 PRO A N 1
ATOM 1772 C CA . PRO A 1 227 ? -28.368 14.836 29.130 1.00 84.81 227 PRO A CA 1
ATOM 1773 C C . PRO A 1 227 ? -29.152 13.576 29.507 1.00 84.81 227 PRO A C 1
ATOM 1775 O O . PRO A 1 227 ? -29.664 13.476 30.624 1.00 84.81 227 PRO A O 1
ATOM 1778 N N . ASP A 1 228 ? -29.151 12.573 28.633 1.00 83.44 228 ASP A N 1
ATOM 1779 C CA . ASP A 1 228 ? -29.823 11.294 28.850 1.00 83.44 228 ASP A CA 1
ATOM 1780 C C . ASP A 1 228 ? -29.279 10.545 30.083 1.00 83.44 228 ASP A C 1
ATOM 1782 O O . ASP A 1 228 ? -30.036 10.130 30.971 1.00 83.44 228 ASP A O 1
ATOM 1786 N N . GLN A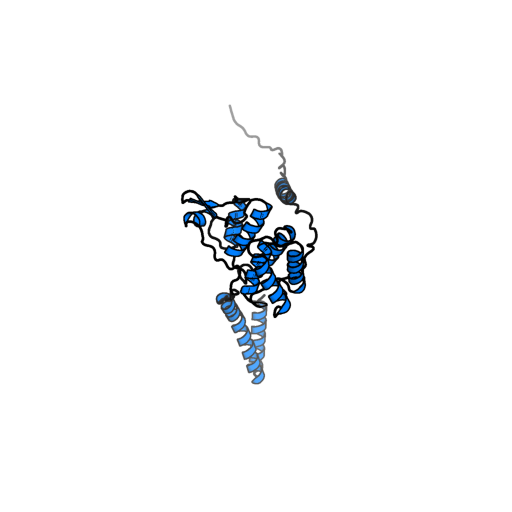 1 229 ? -27.952 10.435 30.198 1.00 84.94 229 GLN A N 1
ATOM 1787 C CA . GLN A 1 229 ? -27.321 9.793 31.353 1.00 84.94 229 GLN A CA 1
ATOM 1788 C C . GLN A 1 229 ? -27.653 10.525 32.659 1.00 84.94 229 GLN A C 1
ATOM 1790 O O . GLN A 1 229 ? -27.880 9.887 33.692 1.00 84.94 229 GLN A O 1
ATOM 1795 N N . SER A 1 230 ? -27.744 11.858 32.620 1.00 87.38 230 SER A N 1
ATOM 1796 C CA . SER A 1 230 ? -28.113 12.662 33.786 1.00 87.38 230 SER A CA 1
ATOM 1797 C C . SER A 1 230 ? -29.561 12.415 34.238 1.00 87.38 230 SER A C 1
ATOM 1799 O O . SER A 1 230 ? -29.803 12.243 35.437 1.00 87.38 230 SER A O 1
ATOM 1801 N N . LEU A 1 231 ? -30.510 12.295 33.300 1.00 86.69 231 LEU A N 1
ATOM 1802 C CA . LEU A 1 231 ? -31.917 11.994 33.585 1.00 86.69 231 LEU A CA 1
ATOM 1803 C C . LEU A 1 231 ? -32.081 10.589 34.172 1.00 86.69 231 LEU A C 1
ATOM 1805 O O . LEU A 1 231 ? -32.773 10.400 35.177 1.00 86.69 231 LEU A O 1
ATOM 1809 N N . ARG A 1 232 ? -31.384 9.598 33.606 1.00 85.25 232 ARG A N 1
ATOM 1810 C CA . ARG A 1 232 ? -31.410 8.209 34.094 1.00 85.25 232 ARG A CA 1
ATOM 1811 C C . ARG A 1 232 ? -30.770 8.076 35.479 1.00 85.25 232 ARG A C 1
ATOM 1813 O O . ARG A 1 232 ? -31.308 7.372 36.342 1.00 85.25 232 ARG A O 1
ATOM 1820 N N . ALA A 1 233 ? -29.692 8.813 35.751 1.00 87.31 233 ALA A N 1
ATOM 1821 C CA . ALA A 1 233 ? -29.098 8.898 37.084 1.00 87.31 233 ALA A CA 1
ATOM 1822 C C . ALA A 1 233 ? -30.041 9.576 38.098 1.00 87.31 233 ALA A C 1
ATOM 1824 O O . ALA A 1 233 ? -30.226 9.070 39.211 1.00 87.31 233 ALA A O 1
ATOM 1825 N N . ALA A 1 234 ? -30.693 10.678 37.711 1.00 85.94 234 ALA A N 1
ATOM 1826 C CA . ALA A 1 234 ? -31.673 11.371 38.545 1.00 85.94 234 ALA A CA 1
ATOM 1827 C C . ALA A 1 234 ? -32.891 10.486 38.860 1.00 85.94 234 ALA A C 1
ATOM 1829 O O . ALA A 1 234 ? -33.363 10.478 40.000 1.00 85.94 234 ALA A O 1
ATOM 1830 N N . LEU A 1 235 ? -33.360 9.695 37.890 1.00 86.94 235 LEU A N 1
ATOM 1831 C CA . LEU A 1 235 ? -34.446 8.730 38.068 1.00 86.94 235 LEU A CA 1
ATOM 1832 C C . LEU A 1 235 ? -34.054 7.639 39.069 1.00 86.94 235 LEU A C 1
ATOM 1834 O O . LEU A 1 235 ? -34.825 7.326 39.978 1.00 86.94 235 LEU A O 1
ATOM 1838 N N . SER A 1 236 ? -32.846 7.086 38.933 1.00 85.44 236 SER A N 1
ATOM 1839 C CA . SER A 1 236 ? -32.305 6.095 39.869 1.00 85.44 236 SER A CA 1
ATOM 1840 C C . SER A 1 236 ? -32.234 6.649 41.300 1.00 85.44 236 SER A C 1
ATOM 1842 O O . SER A 1 236 ? -32.715 6.019 42.246 1.00 85.44 236 SER A O 1
ATOM 1844 N N . ALA A 1 237 ? -31.748 7.884 41.463 1.00 86.38 237 ALA A N 1
ATOM 1845 C CA . ALA A 1 237 ? -31.692 8.567 42.755 1.00 86.38 237 ALA A CA 1
ATOM 1846 C C . ALA A 1 237 ? -33.079 8.926 43.327 1.00 86.38 237 ALA A C 1
ATOM 1848 O O . ALA A 1 237 ? -33.272 8.933 44.543 1.00 86.38 237 ALA A O 1
ATOM 1849 N N . ALA A 1 238 ? -34.061 9.242 42.479 1.00 84.56 238 ALA A N 1
ATOM 1850 C CA . ALA A 1 238 ? -35.434 9.506 42.909 1.00 84.56 238 ALA A CA 1
ATOM 1851 C C . ALA A 1 238 ? -36.141 8.222 43.374 1.00 84.56 238 ALA A C 1
ATOM 1853 O O . ALA A 1 238 ? -36.861 8.253 44.376 1.00 84.56 238 ALA A O 1
ATOM 1854 N N . ARG A 1 239 ? -35.883 7.089 42.701 1.00 84.12 239 ARG A N 1
ATOM 1855 C CA . ARG A 1 239 ? -36.373 5.761 43.104 1.00 84.12 239 ARG A CA 1
ATOM 1856 C C . ARG A 1 239 ? -35.809 5.335 44.453 1.00 84.12 239 ARG A C 1
ATOM 1858 O O . ARG A 1 239 ? -36.578 4.911 45.309 1.00 84.12 239 ARG A O 1
ATOM 1865 N N . SER A 1 240 ? -34.503 5.495 44.672 1.00 82.75 240 SER A N 1
ATOM 1866 C CA . SER A 1 240 ? -33.878 5.128 45.952 1.00 82.75 240 SER A CA 1
ATOM 1867 C C . SER A 1 240 ? -34.372 5.978 47.128 1.00 82.75 240 SER A C 1
ATOM 1869 O O . SER A 1 240 ? -34.420 5.495 48.255 1.00 82.75 240 SER A O 1
ATOM 1871 N N . LYS A 1 241 ? -34.801 7.221 46.870 1.00 86.06 241 LYS A N 1
ATOM 1872 C CA . LYS A 1 241 ? -35.399 8.126 47.866 1.00 86.06 241 LYS A CA 1
ATOM 1873 C C . LYS A 1 241 ? -36.921 7.982 48.020 1.00 86.06 241 LYS A C 1
ATOM 1875 O O . LYS A 1 241 ? -37.499 8.675 48.851 1.00 86.06 241 LYS A O 1
ATOM 1880 N N . GLY A 1 242 ? -37.580 7.133 47.226 1.00 80.62 242 GLY A N 1
ATOM 1881 C CA . GLY A 1 242 ? -39.027 6.890 47.309 1.00 80.62 242 GLY A CA 1
ATOM 1882 C C . GLY A 1 242 ? -39.918 8.071 46.894 1.00 80.62 242 GLY A C 1
ATOM 1883 O O . GLY A 1 242 ? -41.088 8.119 47.271 1.00 80.62 242 GLY A O 1
ATOM 1884 N N . VAL A 1 243 ? -39.403 9.039 46.126 1.00 83.38 243 VAL A N 1
ATOM 1885 C CA . VAL A 1 243 ? -40.156 10.252 45.752 1.00 83.38 243 VAL A CA 1
ATOM 1886 C C . VAL A 1 243 ? -40.997 9.992 44.496 1.00 83.38 243 VAL A C 1
ATOM 1888 O O . VAL A 1 243 ? -40.600 10.351 43.389 1.00 83.38 243 VAL A O 1
ATOM 1891 N N . SER A 1 244 ? -42.168 9.371 44.674 1.00 76.75 244 SER A N 1
ATOM 1892 C CA . SER A 1 244 ? -43.061 8.911 43.588 1.00 76.75 244 SER A CA 1
ATOM 1893 C C . SER A 1 244 ? -43.359 9.980 42.520 1.00 76.75 244 SER A C 1
ATOM 1895 O O . SER A 1 244 ? -43.156 9.742 41.333 1.00 76.75 244 SER A O 1
ATOM 1897 N N . ALA A 1 245 ? -43.717 11.204 42.926 1.00 81.12 245 ALA A N 1
ATOM 1898 C CA . ALA A 1 245 ? -44.023 12.290 41.987 1.00 81.12 245 ALA A CA 1
ATOM 1899 C C . ALA A 1 245 ? -42.825 12.697 41.103 1.00 81.12 245 ALA A C 1
ATOM 1901 O O . ALA A 1 245 ? -42.993 13.045 39.939 1.00 81.12 245 ALA A O 1
ATOM 1902 N N . LYS A 1 246 ? -41.601 12.621 41.641 1.00 80.75 246 LYS A N 1
ATOM 1903 C CA . LYS A 1 246 ? -40.371 12.942 40.904 1.00 80.75 246 LYS A CA 1
ATOM 1904 C C . LYS A 1 246 ? -39.954 11.806 39.966 1.00 80.75 246 LYS A C 1
ATOM 1906 O O . LYS A 1 246 ? -39.326 12.058 38.947 1.00 80.75 246 LYS A O 1
ATOM 1911 N N . VAL A 1 247 ? -40.306 10.565 40.305 1.00 80.62 247 VAL A N 1
ATOM 1912 C CA . VAL A 1 247 ? -40.061 9.387 39.464 1.00 80.62 247 VAL A CA 1
ATOM 1913 C C . VAL A 1 247 ? -40.918 9.424 38.200 1.00 80.62 247 VAL A C 1
ATOM 1915 O O . VAL A 1 247 ? -40.392 9.133 37.131 1.00 80.62 247 VAL A O 1
ATOM 1918 N N . GLU A 1 248 ? -42.199 9.787 38.301 1.00 83.62 248 GLU A N 1
ATOM 1919 C CA . GLU A 1 248 ? -43.077 9.862 37.124 1.00 83.62 248 GLU A CA 1
ATOM 1920 C C . GLU A 1 248 ? -42.698 11.020 36.189 1.00 83.62 248 GLU A C 1
ATOM 1922 O O . GLU A 1 248 ? -42.563 10.794 34.991 1.00 83.62 248 GLU A O 1
ATOM 1927 N N . LEU A 1 249 ? -42.373 12.204 36.728 1.00 88.00 249 LEU A N 1
ATOM 1928 C CA . LEU A 1 249 ? -41.866 13.329 35.925 1.00 88.00 249 LEU A CA 1
ATOM 1929 C C . LEU A 1 249 ? -40.607 12.966 35.121 1.00 88.00 249 LEU A C 1
ATOM 1931 O O . LEU A 1 249 ? -40.540 13.205 33.921 1.00 88.00 249 LEU A O 1
ATOM 1935 N N . LEU A 1 250 ? -39.623 12.331 35.766 1.00 85.44 250 LEU A N 1
ATOM 1936 C CA . LEU A 1 250 ? -38.373 11.946 35.101 1.00 85.44 250 LEU A CA 1
ATOM 1937 C C . LEU A 1 250 ? -38.574 10.842 34.051 1.00 85.44 250 LEU A C 1
ATOM 1939 O O . LEU A 1 250 ? -37.815 10.773 33.090 1.00 85.44 250 LEU A O 1
ATOM 1943 N N . LYS A 1 251 ? -39.582 9.971 34.205 1.00 86.75 251 LYS A N 1
ATOM 1944 C CA . LYS A 1 251 ? -39.930 8.981 33.171 1.00 86.75 251 LYS A CA 1
ATOM 1945 C C . LYS A 1 251 ? -40.525 9.644 31.933 1.00 86.75 251 LYS A C 1
ATOM 1947 O O . LYS A 1 251 ? -40.183 9.239 30.827 1.00 86.75 251 LYS A O 1
ATOM 1952 N N . GLU A 1 252 ? -41.405 10.627 32.113 1.00 88.19 252 GLU A N 1
ATOM 1953 C CA . GLU A 1 252 ? -41.993 11.379 30.999 1.00 88.19 252 GLU A CA 1
ATOM 1954 C C . GLU A 1 252 ? -40.931 12.181 30.242 1.00 88.19 252 GLU A C 1
ATOM 1956 O O . GLU A 1 252 ? -40.942 12.201 29.013 1.00 88.19 252 GLU A O 1
ATOM 1961 N N . GLU A 1 253 ? -39.978 12.770 30.963 1.00 85.31 253 GLU A N 1
ATOM 1962 C CA . GLU A 1 253 ? -38.873 13.541 30.388 1.00 85.31 253 GLU A CA 1
ATOM 1963 C C . GLU A 1 253 ? -37.902 12.652 29.589 1.00 85.31 253 GLU A C 1
ATOM 1965 O O . GLU A 1 253 ? -37.539 12.993 28.464 1.00 85.31 253 GLU A O 1
ATOM 1970 N N . ILE A 1 254 ? -37.579 11.452 30.092 1.00 85.12 254 ILE A N 1
ATOM 1971 C CA . ILE A 1 254 ? -36.814 10.446 29.333 1.00 85.12 254 ILE A CA 1
ATOM 1972 C C . ILE A 1 254 ? -37.593 9.999 28.086 1.00 85.12 254 ILE A C 1
ATOM 1974 O O . ILE A 1 254 ? -37.036 9.974 26.995 1.00 85.12 254 ILE A O 1
ATOM 1978 N N . ALA A 1 255 ? -38.893 9.713 28.209 1.00 86.75 255 ALA A N 1
ATOM 1979 C CA . ALA A 1 255 ? -39.721 9.292 27.076 1.00 86.75 255 ALA A CA 1
ATOM 1980 C C . ALA A 1 255 ? -39.946 10.403 26.030 1.00 86.75 255 ALA A C 1
ATOM 1982 O O . ALA A 1 255 ? -40.284 10.120 24.880 1.00 86.75 255 ALA A O 1
ATOM 1983 N N . ALA A 1 256 ? -39.824 11.677 26.409 1.00 85.12 256 ALA A N 1
ATOM 1984 C CA . ALA A 1 256 ? -39.796 12.795 25.472 1.00 85.12 256 ALA A CA 1
ATOM 1985 C C . ALA A 1 256 ? -38.446 12.867 24.746 1.00 85.12 256 ALA A C 1
ATOM 1987 O O . ALA A 1 256 ? -38.433 12.893 23.519 1.00 85.12 256 ALA A O 1
ATOM 1988 N N . SER A 1 257 ? -37.334 12.780 25.481 1.00 80.75 257 SER A N 1
ATOM 1989 C CA . SER A 1 257 ? -35.987 12.775 24.896 1.00 80.75 257 SER A CA 1
ATOM 1990 C C . SER A 1 257 ? -35.762 11.594 23.941 1.00 80.75 257 SER A C 1
ATOM 1992 O O . SER A 1 257 ? -35.187 11.778 22.872 1.00 80.75 257 SER A O 1
ATOM 1994 N N . ASP A 1 258 ? -36.261 10.399 24.277 1.00 79.88 258 ASP A N 1
ATOM 1995 C CA . ASP A 1 258 ? -36.167 9.202 23.427 1.00 79.88 258 ASP A CA 1
ATOM 1996 C C . ASP A 1 258 ? -36.973 9.349 22.114 1.00 79.88 258 ASP A C 1
ATOM 1998 O O . ASP A 1 258 ? -36.677 8.676 21.128 1.00 79.88 258 ASP A O 1
ATOM 2002 N N . ARG A 1 259 ? -37.994 10.222 22.078 1.00 82.88 259 ARG A N 1
ATOM 2003 C CA . ARG A 1 259 ? -38.787 10.512 20.866 1.00 82.88 259 ARG A CA 1
ATOM 2004 C C . ARG A 1 259 ? -38.141 11.552 19.955 1.00 82.88 259 ARG A C 1
ATOM 2006 O O . ARG A 1 259 ? -38.412 11.528 18.761 1.00 82.88 259 ARG A O 1
ATOM 2013 N N . GLU A 1 260 ? -37.344 12.462 20.508 1.00 73.38 260 GLU A N 1
ATOM 2014 C CA . GLU A 1 260 ? -36.644 13.511 19.752 1.00 73.38 260 GLU A CA 1
ATOM 2015 C C . GLU A 1 260 ? -35.289 13.042 19.190 1.00 73.38 260 GLU A C 1
ATOM 2017 O O . GLU A 1 260 ? -34.755 13.674 18.284 1.00 73.38 260 GLU A O 1
ATOM 2022 N N . GLY A 1 261 ? -34.738 11.932 19.701 1.00 60.53 261 GLY A N 1
ATOM 2023 C CA . GLY A 1 261 ? -33.466 11.340 19.261 1.00 60.53 261 GLY A CA 1
ATOM 2024 C C . GLY A 1 261 ? -33.539 10.324 18.103 1.00 60.53 261 GLY A C 1
ATOM 2025 O O . GLY A 1 261 ? -32.541 9.640 17.871 1.00 60.53 261 GLY A O 1
ATOM 2026 N N . LEU A 1 262 ? -34.685 10.195 17.415 1.00 45.69 262 LEU A N 1
ATOM 2027 C CA . LEU A 1 262 ? -34.914 9.368 16.208 1.00 45.69 262 LEU A CA 1
ATOM 2028 C C . LEU A 1 262 ? -35.082 10.250 14.965 1.00 45.69 262 LEU A C 1
ATOM 2030 O O . LEU A 1 262 ? -34.578 9.839 13.896 1.00 45.69 262 LEU A O 1
#

pLDDT: mean 78.81, std 19.69, range [28.34, 97.62]

Mean predicted aligned error: 15.12 Å

Foldseek 3Di:
DDDDDDDDDDDDDPPPPDPPPVVVVVVVVVVVPPDDPDPPDPAPQAPPFDAQQDPVLLVLLVVLLVVQPPAADDPVSLVSLSVSRRHGHQDFCGRYRQVSNLSNLSNLLSPLVDLSVNVVVLVNCVVCDQFFFDLLVSQVSQQSSCCSPPQEGAQQQQWDADPLFIGGGPYHPDPVNNVVSCVVSVHDRPVVQRVVSHDPDDSTRTDHGPPPDPVVVVVVVCVLVVVLVVLVVQLVVCVVVVVVVSNVVSVVVNVVSVVVVD